Protein AF-A0A9E3M5Z6-F1 (afdb_monomer_lite)

pLDDT: mean 78.82, std 20.44, range [27.2, 98.31]

Sequence (247 aa):
MEKNKGWIKTECSRFSWAVMAVALCAVPSVWADINITEDEPGDLIVESGTTVNLYADVLGPFGITVEPDSYLNIYSGNVTGSLGILVLSPTNENQEKPVVTVYGTGFEDSYGSISATQWTPAGGSDTLTGTYGEEDGGGSINLLFFSDIPINLQPPAPEDPAVLILQLIITVADLNLHHGIDNSLDSKLDAALNALDDLKANNDVAAINTLQAFINSVEAQSGNKIPVEDANNLIAETQYIIDLLNA

Structure (mmCIF, N/CA/C/O backbone):
data_AF-A0A9E3M5Z6-F1
#
_entry.id   AF-A0A9E3M5Z6-F1
#
loop_
_atom_site.group_PDB
_atom_site.id
_atom_site.type_symbol
_atom_site.label_atom_id
_atom_site.label_alt_id
_atom_site.label_comp_id
_atom_site.label_asym_id
_atom_site.label_entity_id
_atom_site.label_seq_id
_atom_site.pdbx_PDB_ins_code
_atom_site.Cartn_x
_atom_site.Cartn_y
_atom_site.Cartn_z
_atom_site.occupancy
_atom_site.B_iso_or_equiv
_atom_site.auth_seq_id
_atom_site.auth_comp_id
_atom_site.auth_asym_id
_atom_site.auth_atom_id
_atom_site.pdbx_PDB_model_num
ATOM 1 N N . MET A 1 1 ? -53.404 42.626 -32.400 1.00 40.12 1 MET A N 1
ATOM 2 C CA . MET A 1 1 ? -53.416 41.173 -32.688 1.00 40.12 1 MET A CA 1
ATOM 3 C C . MET A 1 1 ? -52.008 40.774 -33.105 1.00 40.12 1 MET A C 1
ATOM 5 O O . MET A 1 1 ? -51.702 40.742 -34.289 1.00 40.12 1 MET A O 1
ATOM 9 N N . GLU A 1 2 ? -51.123 40.574 -32.129 1.00 38.53 2 GLU A N 1
ATOM 10 C CA . GLU A 1 2 ? -49.737 40.155 -32.365 1.00 38.53 2 GLU A CA 1
ATOM 11 C C . GLU A 1 2 ? -49.633 38.630 -32.339 1.00 38.53 2 GLU A C 1
ATOM 13 O O . GLU A 1 2 ? -50.220 37.963 -31.488 1.00 38.53 2 GLU A O 1
ATOM 18 N N . LYS A 1 3 ? -48.922 38.085 -33.330 1.00 48.94 3 LYS A N 1
ATOM 19 C CA . LYS A 1 3 ? -48.704 36.652 -33.526 1.00 48.94 3 LYS A CA 1
ATOM 20 C C . LYS A 1 3 ? -47.498 36.195 -32.706 1.00 48.94 3 LYS A C 1
ATOM 22 O O . LYS A 1 3 ? -46.397 36.711 -32.867 1.00 48.94 3 LYS A O 1
ATOM 27 N N . ASN A 1 4 ? -47.740 35.190 -31.874 1.00 42.31 4 ASN A N 1
ATOM 28 C CA . ASN A 1 4 ? -46.781 34.513 -31.013 1.00 42.31 4 ASN A CA 1
ATOM 29 C C . ASN A 1 4 ? -45.801 33.664 -31.858 1.00 42.31 4 ASN A C 1
ATOM 31 O O . ASN A 1 4 ? -46.239 32.807 -32.626 1.00 42.31 4 ASN A O 1
ATOM 35 N N . LYS A 1 5 ? -44.488 33.912 -31.750 1.00 48.50 5 LYS A N 1
ATOM 36 C CA . LYS A 1 5 ? -43.424 33.104 -32.379 1.00 48.50 5 LYS A CA 1
ATOM 37 C C . LYS A 1 5 ? -42.932 32.061 -31.373 1.00 48.50 5 LYS A C 1
ATOM 39 O O . LYS A 1 5 ? -42.181 32.394 -30.465 1.00 48.50 5 LYS A O 1
ATOM 44 N N . GLY A 1 6 ? -43.329 30.804 -31.563 1.00 39.91 6 GLY A N 1
ATOM 45 C CA . GLY A 1 6 ? -42.738 29.663 -30.863 1.00 39.91 6 GLY A CA 1
ATOM 46 C C . GLY A 1 6 ? -41.386 29.291 -31.472 1.00 39.91 6 GLY A C 1
ATOM 47 O O . GLY A 1 6 ? -41.294 29.066 -32.676 1.00 39.91 6 GLY A O 1
ATOM 48 N N . TRP A 1 7 ? -40.345 29.234 -30.643 1.00 33.12 7 TRP A N 1
ATOM 49 C CA . TRP A 1 7 ? -39.065 28.605 -30.970 1.00 33.12 7 TRP A CA 1
ATOM 50 C C . TRP A 1 7 ? -38.999 27.254 -30.260 1.00 33.12 7 TRP A C 1
ATOM 52 O O . TRP A 1 7 ? -39.049 27.194 -29.034 1.00 33.12 7 TRP A O 1
ATOM 62 N N . ILE A 1 8 ? -38.885 26.178 -31.036 1.00 40.97 8 ILE A N 1
ATOM 63 C CA . ILE A 1 8 ? -38.581 24.839 -30.530 1.00 40.97 8 ILE A CA 1
ATOM 64 C C . ILE A 1 8 ? -37.068 24.799 -30.301 1.00 40.97 8 ILE A C 1
ATOM 66 O O . ILE A 1 8 ? -36.292 24.826 -31.256 1.00 40.97 8 ILE A O 1
ATOM 70 N N . LYS A 1 9 ? -36.641 24.779 -29.035 1.00 32.72 9 LYS A N 1
ATOM 71 C CA . LYS A 1 9 ? -35.256 24.457 -28.682 1.00 32.72 9 LYS A CA 1
ATOM 72 C C . LYS A 1 9 ? -35.079 22.950 -28.841 1.00 32.72 9 LYS A C 1
ATOM 74 O O . LYS A 1 9 ? -35.741 22.176 -28.164 1.00 32.72 9 LYS A O 1
ATOM 79 N N . THR A 1 10 ? -34.216 22.560 -29.770 1.00 36.06 10 THR A N 1
ATOM 80 C CA . THR A 1 10 ? -33.714 21.188 -29.864 1.00 36.06 10 THR A CA 1
ATOM 81 C C . THR A 1 10 ? -32.566 21.082 -28.868 1.00 36.06 10 THR A C 1
ATOM 83 O O . THR A 1 10 ? -31.575 21.801 -29.001 1.00 36.06 10 THR A O 1
ATOM 86 N N . GLU A 1 11 ? -32.726 20.262 -27.835 1.00 34.00 11 GLU A N 1
ATOM 87 C CA . GLU A 1 11 ? -31.652 19.956 -26.895 1.00 34.00 11 GLU A CA 1
ATOM 88 C C . GLU A 1 11 ? -30.638 19.048 -27.590 1.00 34.00 11 GLU A C 1
ATOM 90 O O . GLU A 1 11 ? -30.922 17.903 -27.937 1.00 34.00 11 GLU A O 1
ATOM 95 N N . CYS A 1 12 ? -29.452 19.595 -27.840 1.00 30.22 12 CYS A N 1
ATOM 96 C CA . CYS A 1 12 ? -28.285 18.824 -28.230 1.00 30.22 12 CYS A CA 1
ATOM 97 C C . CYS A 1 12 ? -27.644 18.328 -26.931 1.00 30.22 12 CYS A C 1
ATOM 99 O O . CYS A 1 12 ? -26.998 19.106 -26.225 1.00 30.22 12 CYS A O 1
ATOM 101 N N . SER A 1 13 ? -27.879 17.060 -26.594 1.00 32.12 13 SER A N 1
ATOM 102 C CA . SER A 1 13 ? -27.181 16.358 -25.518 1.00 32.12 13 SER A CA 1
ATOM 103 C C . SER A 1 13 ? -25.674 16.407 -25.787 1.00 32.12 13 SER A C 1
ATOM 105 O O . SER A 1 13 ? -25.158 15.749 -26.689 1.00 32.12 13 SER A O 1
ATOM 107 N N . ARG A 1 14 ? -24.972 17.251 -25.030 1.00 34.34 14 ARG A N 1
ATOM 108 C CA . ARG A 1 14 ? -23.522 17.193 -24.880 1.00 34.34 14 ARG A CA 1
ATOM 109 C C . ARG A 1 14 ? -23.249 16.331 -23.657 1.00 34.34 14 ARG A C 1
ATOM 111 O O . ARG A 1 14 ? -23.244 16.839 -22.541 1.00 34.34 14 ARG A O 1
ATOM 118 N N . PHE A 1 15 ? -23.050 15.036 -23.881 1.00 31.34 15 PHE A N 1
ATOM 119 C CA . PHE A 1 15 ? -22.358 14.200 -22.910 1.00 31.34 15 PHE A CA 1
ATOM 120 C C . PHE A 1 15 ? -20.936 14.744 -22.753 1.00 31.34 15 PHE A C 1
ATOM 122 O O . PHE A 1 15 ? -20.191 14.897 -23.724 1.00 31.34 15 PHE A O 1
ATOM 129 N N . SER A 1 16 ? -20.640 15.140 -21.521 1.00 27.20 16 SER A N 1
ATOM 130 C CA . SER A 1 16 ? -19.364 15.662 -21.061 1.00 27.20 16 SER A CA 1
ATOM 131 C C . SER A 1 16 ? -18.332 14.540 -21.113 1.00 27.20 16 SER A C 1
ATOM 133 O O . SER A 1 16 ? -18.462 13.561 -20.389 1.00 27.20 16 SER A O 1
ATOM 135 N N . TRP A 1 17 ? -17.324 14.670 -21.971 1.00 28.27 17 TRP A N 1
ATOM 136 C CA . TRP A 1 17 ? -16.113 13.862 -21.885 1.00 28.27 17 TRP A CA 1
ATOM 137 C C . TRP A 1 17 ? -15.231 14.494 -20.811 1.00 28.27 17 TRP A C 1
ATOM 139 O O . TRP A 1 17 ? -14.620 15.533 -21.052 1.00 28.27 17 TRP A O 1
ATOM 149 N N . ALA A 1 18 ? -15.210 13.903 -19.621 1.00 29.33 18 ALA A N 1
ATOM 150 C CA . ALA A 1 18 ? -14.150 14.129 -18.654 1.00 29.33 18 ALA A CA 1
ATOM 151 C C . ALA A 1 18 ? -13.214 12.924 -18.747 1.00 29.33 18 ALA A C 1
ATOM 153 O O . ALA A 1 18 ? -13.414 11.915 -18.087 1.00 29.33 18 ALA A O 1
ATOM 154 N N . VAL A 1 19 ? -12.207 13.021 -19.615 1.00 32.44 19 VAL A N 1
ATOM 155 C CA . VAL A 1 19 ? -10.980 12.252 -19.408 1.00 32.44 19 VAL A CA 1
ATOM 156 C C . VAL A 1 19 ? -10.407 12.812 -18.114 1.00 32.44 19 VAL A C 1
ATOM 158 O O . VAL A 1 19 ? -9.968 13.963 -18.093 1.00 32.44 19 VAL A O 1
ATOM 161 N N . MET A 1 20 ? -10.478 12.052 -17.024 1.00 32.88 20 MET A N 1
ATOM 162 C CA . MET A 1 20 ? -9.786 12.391 -15.787 1.00 32.88 20 MET A CA 1
ATOM 163 C C . MET A 1 20 ? -8.300 12.070 -15.980 1.00 32.88 20 MET A C 1
ATOM 165 O O . MET A 1 20 ? -7.745 11.167 -15.374 1.00 32.88 20 MET A O 1
ATOM 169 N N . ALA A 1 21 ? -7.660 12.802 -16.895 1.00 33.97 21 ALA A N 1
ATOM 170 C CA . ALA A 1 21 ? -6.218 12.925 -16.909 1.00 33.97 21 ALA A CA 1
ATOM 171 C C . ALA A 1 21 ? -5.876 13.712 -15.648 1.00 33.97 21 ALA A C 1
ATOM 173 O O . ALA A 1 21 ? -6.136 14.918 -15.573 1.00 33.97 21 ALA A O 1
ATOM 174 N N . VAL A 1 22 ? -5.351 13.030 -14.634 1.00 35.88 22 VAL A N 1
ATOM 175 C CA . VAL A 1 22 ? -4.698 13.695 -13.510 1.00 35.88 22 VAL A CA 1
ATOM 176 C C . VAL A 1 22 ? -3.412 14.309 -14.066 1.00 35.88 22 VAL A C 1
ATOM 178 O O . VAL A 1 22 ? -2.330 13.748 -13.978 1.00 35.88 22 VAL A O 1
ATOM 181 N N . ALA A 1 23 ? -3.548 15.464 -14.719 1.00 31.58 23 ALA A N 1
ATOM 182 C CA . ALA A 1 23 ? -2.431 16.279 -15.160 1.00 31.58 23 ALA A CA 1
ATOM 183 C C . ALA 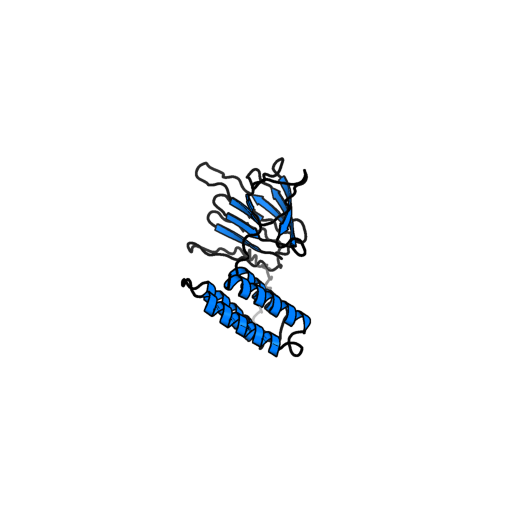A 1 23 ? -1.836 16.975 -13.927 1.00 31.58 23 ALA A C 1
ATOM 185 O O . ALA A 1 23 ? -2.178 18.113 -13.598 1.00 31.58 23 ALA A O 1
ATOM 186 N N . LEU A 1 24 ? -0.959 16.263 -13.220 1.00 34.88 24 LEU A N 1
ATOM 187 C CA . LEU A 1 24 ? -0.108 16.791 -12.156 1.00 34.88 24 LEU A CA 1
ATOM 188 C C . LEU A 1 24 ? 1.024 17.614 -12.790 1.00 34.88 24 LEU A C 1
ATOM 190 O O . LEU A 1 24 ? 2.161 17.175 -12.932 1.00 34.88 24 LEU A O 1
ATOM 194 N N . CYS A 1 25 ? 0.714 18.836 -13.226 1.00 28.81 25 CYS A N 1
ATOM 195 C CA . CYS A 1 25 ? 1.738 19.737 -13.744 1.00 28.81 25 CYS A CA 1
ATOM 196 C C . CYS A 1 25 ? 2.681 20.220 -12.624 1.00 28.81 25 CYS A C 1
ATOM 198 O O . CYS A 1 25 ? 2.304 21.039 -11.791 1.00 28.81 25 CYS A O 1
ATOM 200 N N . ALA A 1 26 ? 3.938 19.779 -12.723 1.00 32.31 26 ALA A N 1
ATOM 201 C CA . ALA A 1 26 ? 5.166 20.447 -12.287 1.00 32.31 26 ALA A CA 1
ATOM 202 C C . ALA A 1 26 ? 5.298 20.816 -10.794 1.00 32.31 26 ALA A C 1
ATOM 204 O O . ALA A 1 26 ? 5.238 21.986 -10.413 1.00 32.31 26 ALA A O 1
ATOM 205 N N . VAL A 1 27 ? 5.667 19.826 -9.980 1.00 29.66 27 VAL A N 1
ATOM 206 C CA . VAL A 1 27 ? 6.466 20.035 -8.759 1.00 29.66 27 VAL A CA 1
ATOM 207 C C . VAL A 1 27 ? 7.598 18.995 -8.777 1.00 29.66 27 VAL A C 1
ATOM 209 O O . VAL A 1 27 ? 7.326 17.843 -9.116 1.00 29.66 27 VAL A O 1
ATOM 212 N N . PRO A 1 28 ? 8.869 19.349 -8.495 1.00 35.66 28 PRO A N 1
ATOM 213 C CA . PRO A 1 28 ? 9.934 18.354 -8.435 1.00 35.66 28 PRO A CA 1
ATOM 214 C C . PRO A 1 28 ? 9.667 17.454 -7.223 1.00 35.66 28 PRO A C 1
ATOM 216 O O . PRO A 1 28 ? 9.503 17.971 -6.120 1.00 35.66 28 PRO A O 1
ATOM 219 N N . SER A 1 29 ? 9.581 16.143 -7.466 1.00 38.25 29 SER A N 1
ATOM 220 C CA . SER A 1 29 ? 9.225 15.075 -6.515 1.00 38.25 29 SER A CA 1
ATOM 221 C C . SER A 1 29 ? 7.858 15.240 -5.837 1.00 38.25 29 SER A C 1
ATOM 223 O O . SER A 1 29 ? 7.776 15.510 -4.642 1.00 38.25 29 SER A O 1
ATOM 225 N N . VAL A 1 30 ? 6.776 15.053 -6.600 1.00 38.62 30 VAL A N 1
ATOM 226 C CA . VAL A 1 30 ? 5.487 14.652 -6.019 1.00 38.62 30 VAL A CA 1
ATOM 227 C C . VAL A 1 30 ? 5.520 13.135 -5.886 1.00 38.62 30 VAL A C 1
ATOM 229 O O . VAL A 1 30 ? 5.571 12.436 -6.896 1.00 38.62 30 VAL A O 1
ATOM 232 N N . TRP A 1 31 ? 5.510 12.633 -4.655 1.00 39.66 31 TRP A N 1
ATOM 233 C CA . TRP A 1 31 ? 5.078 11.268 -4.378 1.00 39.66 31 TRP A CA 1
ATOM 234 C C . TRP A 1 31 ? 3.585 11.232 -4.704 1.00 39.66 31 TRP A C 1
ATOM 236 O O . TRP A 1 31 ? 2.762 11.742 -3.948 1.00 39.66 31 TRP A O 1
ATOM 246 N N . ALA A 1 32 ? 3.239 10.796 -5.911 1.00 45.84 32 ALA A N 1
ATOM 247 C CA . ALA A 1 32 ? 1.851 10.553 -6.255 1.00 45.84 32 ALA A CA 1
ATOM 248 C C . ALA A 1 32 ? 1.550 9.116 -5.835 1.00 45.84 32 ALA A C 1
ATOM 250 O O . ALA A 1 32 ? 1.738 8.186 -6.615 1.00 45.84 32 ALA A O 1
ATOM 251 N N . ASP A 1 33 ? 1.123 8.940 -4.588 1.00 51.78 33 ASP A N 1
ATOM 252 C CA . ASP A 1 33 ? 0.494 7.695 -4.166 1.00 51.78 33 ASP A CA 1
ATOM 253 C C . ASP A 1 33 ? -0.912 7.688 -4.773 1.00 51.78 33 ASP A C 1
ATOM 255 O O . ASP A 1 33 ? -1.827 8.384 -4.324 1.00 51.78 33 ASP A O 1
ATOM 259 N N . ILE A 1 34 ? -1.056 6.995 -5.902 1.00 54.34 34 ILE A N 1
ATOM 260 C CA . ILE A 1 34 ? -2.313 6.962 -6.642 1.00 54.34 34 ILE A CA 1
ATOM 261 C C . ILE A 1 34 ? -3.173 5.831 -6.073 1.00 54.34 34 ILE A C 1
ATOM 263 O O . ILE A 1 34 ? -3.036 4.676 -6.466 1.00 54.34 34 ILE A O 1
ATOM 267 N N . ASN A 1 35 ? -4.102 6.186 -5.185 1.00 45.75 35 ASN A N 1
ATOM 268 C CA . ASN A 1 35 ? -5.252 5.343 -4.859 1.00 45.75 35 ASN A CA 1
ATOM 269 C C . ASN A 1 35 ? -6.297 5.489 -5.972 1.00 45.75 35 ASN A C 1
ATOM 271 O O . ASN A 1 35 ? -7.006 6.496 -6.041 1.00 45.75 35 ASN A O 1
ATOM 275 N N . ILE A 1 36 ? -6.361 4.516 -6.881 1.00 52.09 36 ILE A N 1
ATOM 276 C CA . ILE A 1 36 ? -7.338 4.505 -7.976 1.00 52.09 36 ILE A CA 1
ATOM 277 C C . ILE A 1 36 ? -8.592 3.794 -7.469 1.00 52.09 36 ILE A C 1
ATOM 279 O O . ILE A 1 36 ? -8.592 2.578 -7.315 1.00 52.09 36 ILE A O 1
ATOM 283 N N . THR A 1 37 ? -9.661 4.543 -7.204 1.00 40.81 37 THR A N 1
ATOM 284 C CA . THR A 1 37 ? -10.977 3.961 -6.924 1.00 40.81 37 THR A CA 1
ATOM 285 C C . THR A 1 37 ? -11.715 3.670 -8.234 1.00 40.81 37 THR A C 1
ATOM 287 O O . THR A 1 37 ? -11.727 4.485 -9.159 1.00 40.81 37 THR A O 1
ATOM 290 N N . GLU A 1 38 ? -12.285 2.466 -8.329 1.00 51.12 38 GLU A N 1
ATOM 291 C CA . GLU A 1 38 ? -12.975 1.934 -9.506 1.00 51.12 38 GLU A CA 1
ATOM 292 C C . GLU A 1 38 ? -14.221 2.764 -9.864 1.00 51.12 38 GLU A C 1
ATOM 294 O O . GLU A 1 38 ? -15.193 2.772 -9.113 1.00 51.12 38 GLU A O 1
ATOM 299 N N . ASP A 1 39 ? -14.239 3.408 -11.036 1.00 44.59 39 ASP A N 1
ATOM 300 C CA . ASP A 1 39 ? -15.522 3.739 -11.688 1.00 44.59 39 ASP A CA 1
ATOM 301 C C . ASP A 1 39 ? -15.451 3.825 -13.231 1.00 44.59 39 ASP A C 1
ATOM 303 O O . ASP A 1 39 ? -16.477 3.761 -13.901 1.00 44.59 39 ASP A O 1
ATOM 307 N N . GLU A 1 40 ? -14.260 3.870 -13.848 1.00 55.22 40 GLU A N 1
ATOM 308 C CA . GLU A 1 40 ? -14.103 3.808 -15.314 1.00 55.22 40 GLU A CA 1
ATOM 309 C C . GLU A 1 40 ? -12.844 2.992 -15.694 1.00 55.22 40 GLU A C 1
ATOM 311 O O . GLU A 1 40 ? -11.800 3.165 -15.062 1.00 55.22 40 GLU A O 1
ATOM 316 N N . PRO A 1 41 ? -12.887 2.121 -16.725 1.00 60.47 41 PRO A N 1
ATOM 317 C CA . PRO A 1 41 ? -11.724 1.369 -17.199 1.00 60.47 41 PRO A CA 1
ATOM 318 C C . PRO A 1 41 ? -10.744 2.305 -17.923 1.00 60.47 41 PRO A C 1
ATOM 320 O O . PRO A 1 41 ? -10.787 2.458 -19.145 1.00 60.47 41 PRO A O 1
ATOM 323 N N . GLY A 1 42 ? -9.890 2.976 -17.156 1.00 69.06 42 GLY A N 1
ATOM 324 C CA . GLY A 1 42 ? -8.767 3.759 -17.659 1.00 69.06 42 GLY A CA 1
ATOM 325 C C . GLY A 1 42 ? -7.458 2.987 -17.528 1.00 69.06 42 GLY A C 1
ATOM 326 O O . GLY A 1 42 ? -7.220 2.354 -16.504 1.00 69.06 42 GLY A O 1
ATOM 327 N N . ASP A 1 43 ? -6.604 3.063 -18.548 1.00 81.38 43 ASP A N 1
ATOM 328 C CA . ASP A 1 43 ? -5.209 2.641 -18.421 1.00 81.38 43 ASP A CA 1
ATOM 329 C C . ASP A 1 43 ? -4.436 3.671 -17.583 1.00 81.38 43 ASP A C 1
ATOM 331 O O . ASP A 1 43 ? -4.587 4.883 -17.776 1.00 81.38 43 ASP A O 1
ATOM 335 N N . LEU A 1 44 ? -3.577 3.196 -16.680 1.00 85.06 44 LEU A N 1
ATOM 336 C CA . LEU A 1 44 ? -2.632 4.040 -15.953 1.00 85.06 44 LEU A CA 1
ATOM 337 C C . LEU A 1 44 ? -1.390 4.266 -16.821 1.00 85.06 44 LEU A C 1
ATOM 339 O O . LEU A 1 44 ? -0.760 3.309 -17.268 1.00 85.06 44 LEU A O 1
ATOM 343 N N . ILE A 1 45 ? -1.003 5.524 -17.029 1.00 87.25 45 ILE A N 1
ATOM 344 C CA . ILE A 1 45 ? 0.227 5.881 -17.745 1.00 87.25 45 ILE A CA 1
ATOM 345 C C . ILE A 1 45 ? 1.215 6.480 -16.745 1.00 87.25 45 ILE A C 1
ATOM 347 O O . ILE A 1 45 ? 0.933 7.504 -16.126 1.00 87.25 45 ILE A O 1
ATOM 351 N N . VAL A 1 46 ? 2.371 5.837 -16.597 1.00 87.62 46 VAL A N 1
ATOM 352 C CA . VAL A 1 46 ? 3.500 6.330 -15.805 1.00 87.62 46 VAL A CA 1
ATOM 353 C C . VAL A 1 46 ? 4.371 7.180 -16.724 1.00 87.62 46 VAL A C 1
ATOM 355 O O . VAL A 1 46 ? 5.146 6.650 -17.523 1.00 87.62 46 VAL A O 1
ATOM 358 N N . GLU A 1 47 ? 4.183 8.498 -16.655 1.00 87.75 47 GLU A N 1
ATOM 359 C CA . GLU A 1 47 ? 4.854 9.459 -17.534 1.00 87.75 47 GLU A CA 1
ATOM 360 C C . GLU A 1 47 ? 6.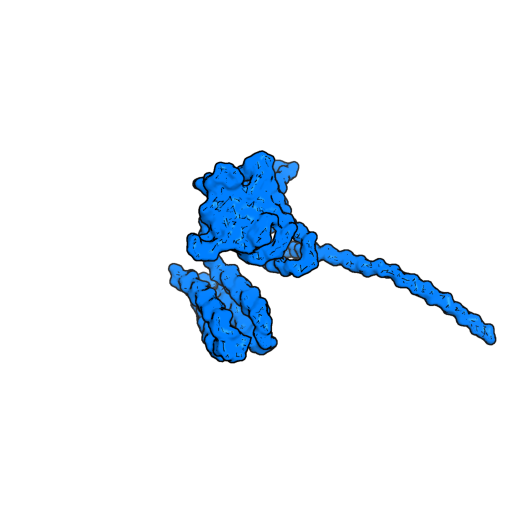366 9.533 -17.270 1.00 87.75 47 GLU A C 1
ATOM 362 O O . GLU A 1 47 ? 6.859 9.299 -16.162 1.00 87.75 47 GLU A O 1
ATOM 367 N N . SER A 1 48 ? 7.116 9.908 -18.301 1.00 87.62 48 SER A N 1
ATOM 368 C CA . SER A 1 48 ? 8.558 10.147 -18.215 1.00 87.62 48 SER A CA 1
ATOM 369 C C . SER A 1 48 ? 8.948 11.081 -17.053 1.00 87.62 48 SER A C 1
ATOM 371 O O . SER A 1 48 ? 8.372 12.155 -16.868 1.00 87.62 48 SER A O 1
ATOM 373 N N . GLY A 1 49 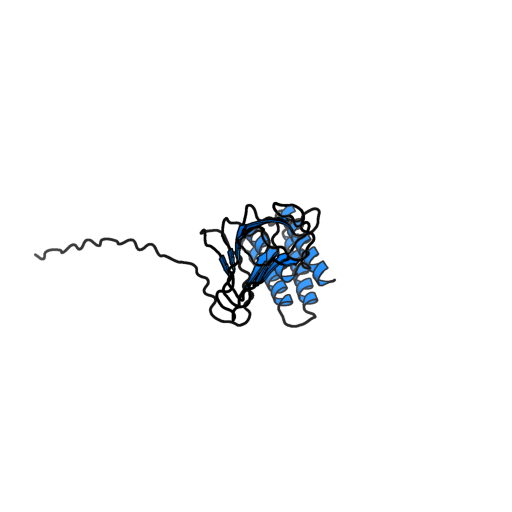? 9.944 10.677 -16.258 1.00 86.69 49 GLY A N 1
ATOM 374 C CA . GLY A 1 49 ? 10.418 11.415 -15.084 1.00 86.69 49 GLY A CA 1
ATOM 375 C C . GLY A 1 49 ? 9.580 11.226 -13.816 1.00 86.69 49 GLY A C 1
ATOM 376 O O . GLY A 1 49 ? 9.854 11.899 -12.819 1.00 86.69 49 GLY A O 1
ATOM 377 N N . THR A 1 50 ? 8.571 10.349 -13.830 1.00 85.62 50 THR A N 1
ATOM 378 C CA . THR A 1 50 ? 7.729 10.063 -12.658 1.00 85.62 50 THR A CA 1
ATOM 379 C C . THR A 1 50 ? 8.141 8.779 -11.941 1.00 85.62 50 THR A C 1
ATOM 381 O O . THR A 1 50 ? 8.693 7.854 -12.541 1.00 85.62 50 THR A O 1
ATOM 384 N N . THR A 1 51 ? 7.854 8.741 -10.639 1.00 85.75 51 THR A N 1
ATOM 385 C CA . THR A 1 51 ? 7.923 7.534 -9.814 1.00 85.75 51 THR A CA 1
ATOM 386 C C . THR A 1 51 ? 6.518 7.208 -9.339 1.00 85.75 51 THR A C 1
ATOM 388 O O . THR A 1 51 ? 5.871 8.058 -8.728 1.00 85.75 51 THR A O 1
ATOM 391 N N . VAL A 1 52 ? 6.064 5.986 -9.601 1.00 86.12 52 VAL A N 1
ATOM 392 C CA . VAL A 1 52 ? 4.777 5.468 -9.133 1.00 86.12 52 VAL A CA 1
ATOM 393 C C . VAL A 1 52 ? 5.026 4.257 -8.247 1.00 86.12 52 VAL A C 1
ATOM 395 O O . VAL A 1 52 ? 5.741 3.331 -8.631 1.00 86.12 52 VAL A O 1
ATOM 398 N N . ASN A 1 53 ? 4.414 4.270 -7.067 1.00 83.81 53 ASN A N 1
ATOM 399 C CA . ASN A 1 53 ? 4.376 3.136 -6.156 1.00 83.81 53 ASN A CA 1
ATOM 400 C C . ASN A 1 53 ? 2.964 2.546 -6.188 1.00 83.81 53 ASN A C 1
ATOM 402 O O . ASN A 1 53 ? 1.986 3.267 -6.004 1.00 83.81 53 ASN A O 1
ATOM 406 N N . LEU A 1 54 ? 2.860 1.246 -6.442 1.00 83.44 54 LEU A N 1
ATOM 407 C CA . LEU A 1 54 ? 1.603 0.507 -6.395 1.00 83.44 54 LEU A CA 1
ATOM 408 C C . LEU A 1 54 ? 1.600 -0.378 -5.163 1.00 83.44 54 LEU A C 1
ATOM 410 O O . LEU A 1 54 ? 2.502 -1.196 -5.006 1.00 83.44 54 LEU A O 1
ATOM 414 N N . TYR A 1 55 ? 0.581 -0.243 -4.328 1.00 77.94 55 TYR A N 1
ATOM 415 C CA . TYR A 1 55 ? 0.408 -1.062 -3.132 1.00 77.94 55 TYR A CA 1
ATOM 416 C C . TYR A 1 55 ? -0.634 -2.163 -3.368 1.00 77.94 55 TYR A C 1
ATOM 418 O O .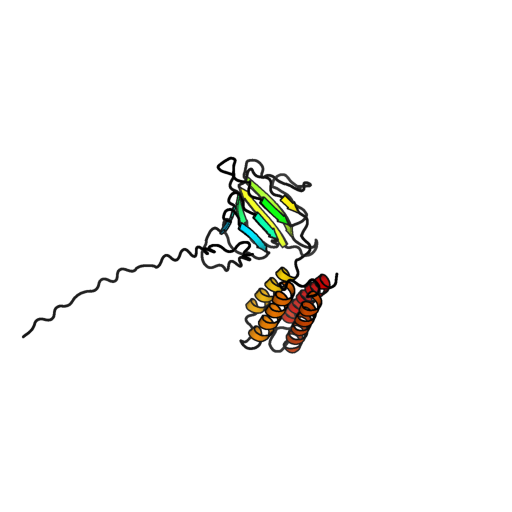 TYR A 1 55 ? -1.175 -2.290 -4.465 1.00 77.94 55 TYR A O 1
ATOM 426 N N . ALA A 1 56 ? -0.839 -3.030 -2.376 1.00 68.12 56 ALA A N 1
ATOM 427 C CA . ALA A 1 56 ? -1.844 -4.092 -2.415 1.00 68.12 56 ALA A CA 1
ATOM 428 C C . ALA A 1 56 ? -3.264 -3.556 -2.695 1.00 68.12 56 ALA A C 1
ATOM 430 O O . ALA A 1 56 ? -3.532 -2.370 -2.526 1.00 68.12 56 ALA A O 1
ATOM 431 N N . ASP A 1 57 ? -4.154 -4.451 -3.129 1.00 64.25 57 ASP A N 1
ATOM 432 C CA . ASP A 1 57 ? -5.594 -4.196 -3.300 1.00 64.25 57 ASP A CA 1
ATOM 433 C C . ASP A 1 57 ? -5.994 -3.171 -4.374 1.00 64.25 57 ASP A C 1
ATOM 435 O O . ASP A 1 57 ? -7.123 -2.678 -4.387 1.00 64.25 57 ASP A O 1
ATOM 439 N N . VAL A 1 58 ? -5.123 -2.895 -5.350 1.00 60.06 58 VAL A N 1
ATOM 440 C CA . VAL A 1 58 ? -5.545 -2.159 -6.551 1.00 60.06 58 VAL A CA 1
ATOM 441 C C . VAL A 1 58 ? -6.427 -3.078 -7.407 1.00 60.06 58 VAL A C 1
ATOM 443 O O . VAL A 1 58 ? -5.942 -3.903 -8.186 1.00 60.06 58 VAL A O 1
ATOM 446 N N . LEU A 1 59 ? -7.741 -2.963 -7.211 1.00 54.25 59 LEU A N 1
ATOM 447 C CA . LEU A 1 59 ? -8.771 -3.707 -7.930 1.00 54.25 59 LEU A CA 1
ATOM 448 C C . LEU A 1 59 ? -9.038 -3.055 -9.298 1.00 54.25 59 LEU A C 1
ATOM 450 O O . LEU A 1 59 ? -9.215 -1.843 -9.407 1.00 54.25 59 LEU A O 1
ATOM 454 N N . GLY A 1 60 ? -9.017 -3.865 -10.360 1.00 59.44 60 GLY A N 1
ATOM 455 C CA . GLY A 1 60 ? -9.523 -3.477 -11.678 1.00 59.44 60 GLY A CA 1
ATOM 456 C C . GLY A 1 60 ? -8.778 -4.117 -12.865 1.00 59.44 60 GLY A C 1
ATOM 457 O O . GLY A 1 60 ? -7.593 -4.426 -12.770 1.00 59.44 60 GLY A O 1
ATOM 458 N N . PRO A 1 61 ? -9.436 -4.314 -14.025 1.00 55.34 61 PRO A N 1
ATOM 459 C CA . PRO A 1 61 ? -8.838 -4.885 -15.240 1.00 55.34 61 PRO A CA 1
ATOM 460 C C . PRO A 1 61 ? -8.021 -3.864 -16.060 1.00 55.34 61 PRO A C 1
ATOM 462 O O . PRO A 1 61 ? -8.069 -3.883 -17.291 1.00 55.34 61 PRO A O 1
ATOM 465 N N . PHE A 1 62 ? -7.330 -2.931 -15.408 1.00 72.12 62 PHE A N 1
ATOM 466 C CA . PHE A 1 62 ? -6.616 -1.855 -16.099 1.00 72.12 62 PHE A CA 1
ATOM 467 C C . PHE A 1 62 ? -5.264 -2.330 -16.647 1.00 72.12 62 PHE A C 1
ATOM 469 O O . PHE A 1 62 ? -4.642 -3.249 -16.115 1.00 72.12 62 PHE A O 1
ATOM 476 N N . GLY A 1 63 ? -4.812 -1.721 -17.743 1.00 85.12 63 GLY A N 1
ATOM 477 C CA . GLY A 1 63 ? -3.426 -1.809 -18.175 1.00 85.12 63 GLY A CA 1
ATOM 478 C C . GLY A 1 63 ? -2.585 -0.728 -17.501 1.00 85.12 63 GLY A C 1
ATOM 479 O O . GLY A 1 63 ? -3.069 0.368 -17.218 1.00 85.12 63 GLY A O 1
ATOM 480 N N . ILE A 1 64 ? -1.305 -1.010 -17.276 1.00 89.75 64 ILE A N 1
ATOM 481 C CA . ILE A 1 64 ? -0.308 -0.005 -16.900 1.00 89.75 64 ILE A CA 1
ATOM 482 C C . ILE A 1 64 ? 0.662 0.159 -18.056 1.00 89.75 64 ILE A C 1
ATOM 484 O O . ILE A 1 64 ? 1.248 -0.820 -18.508 1.00 89.75 64 ILE A O 1
ATOM 488 N N . THR A 1 65 ? 0.859 1.387 -18.520 1.00 92.38 65 THR A N 1
ATOM 489 C CA . THR A 1 65 ? 1.896 1.728 -19.495 1.00 92.38 65 THR A CA 1
ATOM 490 C C . THR A 1 65 ? 3.006 2.504 -18.805 1.00 92.38 65 THR A C 1
ATOM 492 O O . THR A 1 65 ? 2.752 3.549 -18.214 1.00 92.38 65 THR A O 1
ATOM 495 N N . VAL A 1 66 ? 4.237 2.005 -18.893 1.00 92.25 66 VAL A N 1
ATOM 496 C CA . VAL A 1 66 ? 5.418 2.607 -18.262 1.00 92.25 66 VAL A CA 1
ATOM 497 C C . VAL A 1 66 ? 6.306 3.230 -19.334 1.00 92.25 66 VAL A C 1
ATOM 499 O O . VAL A 1 66 ? 6.847 2.512 -20.180 1.00 92.25 66 VAL A O 1
ATOM 502 N N . GLU A 1 67 ? 6.436 4.558 -19.331 1.00 92.69 67 GLU A N 1
ATOM 503 C CA . GLU A 1 67 ? 7.231 5.295 -20.319 1.00 92.69 67 GLU A CA 1
ATOM 504 C C . GLU A 1 67 ? 8.732 5.322 -19.975 1.00 92.69 67 GLU A C 1
ATOM 506 O O . GLU A 1 67 ? 9.105 5.148 -18.817 1.00 92.69 67 GLU A O 1
ATOM 511 N N . PRO A 1 68 ? 9.629 5.563 -20.948 1.00 94.06 68 PRO A N 1
ATOM 512 C CA . PRO A 1 68 ? 11.049 5.785 -20.673 1.00 94.06 68 PRO A CA 1
ATOM 513 C C . PRO A 1 68 ? 11.312 6.889 -19.639 1.00 94.06 68 PRO A C 1
ATOM 515 O O . PRO A 1 68 ? 10.519 7.817 -19.482 1.00 94.06 68 PRO A O 1
ATOM 518 N N . ASP A 1 69 ? 12.454 6.797 -18.956 1.00 91.56 69 ASP A N 1
ATOM 519 C CA . ASP A 1 69 ? 12.853 7.686 -17.853 1.00 91.56 69 ASP A CA 1
ATOM 520 C C . ASP A 1 69 ? 11.903 7.672 -16.633 1.00 91.56 69 ASP A C 1
ATOM 522 O O . ASP A 1 69 ? 11.897 8.622 -15.849 1.00 91.56 69 ASP A O 1
ATOM 526 N N . SER A 1 70 ? 11.079 6.633 -16.464 1.00 91.31 70 SER A N 1
ATOM 527 C CA . SER A 1 70 ? 10.161 6.494 -15.324 1.00 91.31 70 SER A CA 1
ATOM 528 C C . SER A 1 70 ? 10.502 5.314 -14.409 1.00 91.31 70 SER A C 1
ATOM 530 O O . SER A 1 70 ? 11.272 4.413 -14.766 1.00 91.31 70 SER A O 1
ATOM 532 N N . TYR A 1 71 ? 9.916 5.335 -13.212 1.00 92.00 71 TYR A N 1
ATOM 533 C CA . TYR A 1 71 ? 10.102 4.333 -12.171 1.00 92.00 71 TYR A CA 1
ATOM 534 C C . TYR A 1 71 ? 8.744 3.789 -11.727 1.00 92.00 71 TYR A C 1
ATOM 536 O O . TYR A 1 71 ? 7.870 4.549 -11.313 1.00 92.00 71 TYR A O 1
ATOM 544 N N . LEU A 1 72 ? 8.579 2.470 -11.781 1.00 91.88 72 LEU A N 1
ATOM 545 C CA . LEU A 1 72 ? 7.404 1.775 -11.267 1.00 91.88 72 LEU A CA 1
ATOM 546 C C . LEU A 1 72 ? 7.824 0.774 -10.191 1.00 91.88 72 LEU A C 1
ATOM 548 O O . LEU A 1 72 ? 8.533 -0.190 -10.479 1.00 91.88 72 LEU A O 1
ATOM 552 N N . ASN A 1 73 ? 7.346 0.976 -8.969 1.00 90.00 73 ASN A N 1
ATOM 553 C CA . ASN A 1 73 ? 7.549 0.064 -7.850 1.00 90.00 73 ASN A CA 1
ATOM 554 C C . ASN A 1 73 ? 6.234 -0.642 -7.521 1.00 90.00 73 ASN A C 1
ATOM 556 O O . ASN A 1 73 ? 5.202 0.010 -7.382 1.00 90.00 73 ASN A O 1
ATOM 560 N N . ILE A 1 74 ? 6.265 -1.967 -7.400 1.00 88.56 74 ILE A N 1
ATOM 561 C CA . ILE A 1 74 ? 5.075 -2.788 -7.172 1.00 88.56 74 ILE A CA 1
ATOM 562 C C . ILE A 1 74 ? 5.229 -3.550 -5.856 1.00 88.56 74 ILE A C 1
ATOM 564 O O . ILE A 1 74 ? 6.035 -4.474 -5.753 1.00 88.56 74 ILE A O 1
ATOM 568 N N . TYR A 1 75 ? 4.419 -3.152 -4.882 1.00 83.25 75 TYR A N 1
ATOM 569 C CA . TYR A 1 75 ? 4.293 -3.672 -3.520 1.00 83.25 75 TYR A CA 1
ATOM 570 C C . TYR A 1 75 ? 2.943 -4.384 -3.332 1.00 83.25 75 TYR A C 1
ATOM 572 O O . TYR A 1 75 ? 2.272 -4.214 -2.315 1.00 83.25 75 TYR A O 1
ATOM 580 N N . SER A 1 76 ? 2.460 -5.101 -4.351 1.00 68.50 76 SER A N 1
ATOM 581 C CA . SER A 1 76 ? 1.099 -5.639 -4.320 1.00 68.50 76 SER A CA 1
ATOM 582 C C . SER A 1 76 ? 1.051 -7.071 -3.794 1.00 68.50 76 SER A C 1
ATOM 584 O O . SER A 1 76 ? 1.594 -7.983 -4.420 1.00 68.50 76 SER A O 1
ATOM 586 N N . GLY A 1 77 ? 0.295 -7.278 -2.720 1.00 64.12 77 GLY A N 1
ATOM 587 C CA . GLY A 1 77 ? -0.372 -8.544 -2.442 1.00 64.12 77 GLY A CA 1
ATOM 588 C C . GLY A 1 77 ? -1.805 -8.525 -2.988 1.00 64.12 77 GLY A C 1
ATOM 589 O O . GLY A 1 77 ? -2.423 -7.468 -3.044 1.00 64.12 77 GLY A O 1
ATOM 590 N N . ASN A 1 78 ? -2.333 -9.682 -3.396 1.00 64.62 78 ASN A N 1
ATOM 591 C CA . ASN A 1 78 ? -3.745 -9.885 -3.760 1.00 64.62 78 ASN A CA 1
ATOM 592 C C . ASN A 1 78 ? -4.259 -9.050 -4.942 1.00 64.62 78 ASN A C 1
ATOM 594 O O . ASN A 1 78 ? -5.371 -8.530 -4.923 1.00 64.62 78 ASN A O 1
ATOM 598 N N . VAL A 1 79 ? -3.506 -9.009 -6.040 1.00 64.56 79 VAL A N 1
ATOM 599 C CA . VAL A 1 79 ? -4.077 -8.546 -7.311 1.00 64.56 79 VAL A CA 1
ATOM 600 C C . VAL A 1 79 ? -5.062 -9.612 -7.799 1.00 64.56 79 VAL A C 1
ATOM 602 O O . VAL A 1 79 ? -4.664 -10.673 -8.287 1.00 64.56 79 VAL A O 1
ATOM 605 N N . THR A 1 80 ? -6.366 -9.387 -7.622 1.00 61.75 80 THR A N 1
ATOM 606 C CA . THR A 1 80 ? -7.380 -10.317 -8.129 1.00 61.75 80 THR A CA 1
ATOM 607 C C . THR A 1 80 ? -7.503 -10.168 -9.642 1.00 61.75 80 THR A C 1
ATOM 609 O O . THR A 1 80 ? -8.065 -9.195 -10.139 1.00 61.75 80 THR A O 1
ATOM 612 N N . GLY A 1 81 ? -6.994 -11.154 -10.378 1.00 70.50 81 GLY A N 1
ATOM 613 C CA . GLY A 1 81 ? -6.948 -11.141 -11.840 1.00 70.50 81 GLY A CA 1
ATOM 614 C C . GLY A 1 81 ? -5.518 -11.017 -12.358 1.00 70.50 81 GLY A C 1
ATOM 615 O O . GLY A 1 81 ? -4.561 -11.162 -11.606 1.00 70.50 81 GLY A O 1
ATOM 616 N N . SER A 1 82 ? -5.375 -10.803 -13.663 1.00 75.31 82 SER A N 1
ATOM 617 C CA . SER A 1 82 ? -4.075 -10.530 -14.276 1.00 75.31 82 SER A CA 1
ATOM 618 C C . SER A 1 82 ? -3.989 -9.043 -14.585 1.00 75.31 82 SER A C 1
ATOM 620 O O . SER A 1 82 ? -4.704 -8.562 -15.464 1.00 75.31 82 SER A O 1
ATOM 622 N N . LEU A 1 83 ? -3.116 -8.332 -13.874 1.00 86.25 83 LEU A N 1
ATOM 623 C CA . LEU A 1 83 ? -2.778 -6.943 -14.178 1.00 86.25 83 LEU A CA 1
ATOM 624 C C . LEU A 1 83 ? -1.791 -6.916 -15.348 1.00 86.25 83 LEU A C 1
ATOM 626 O O . LEU A 1 83 ? -0.721 -7.522 -15.277 1.00 86.25 83 LEU A O 1
ATOM 630 N N . GLY A 1 84 ? -2.170 -6.252 -16.441 1.00 89.75 84 GLY A N 1
ATOM 631 C CA . GLY A 1 84 ? -1.331 -6.119 -17.630 1.00 89.75 84 GLY A CA 1
ATOM 632 C C . GLY A 1 84 ? -0.390 -4.925 -17.513 1.00 89.75 84 GLY A C 1
ATOM 633 O O . GLY A 1 84 ? -0.846 -3.804 -17.321 1.00 89.75 84 GLY A O 1
ATOM 634 N N . ILE A 1 85 ? 0.914 -5.141 -17.675 1.00 92.38 85 ILE A N 1
ATOM 635 C CA . ILE A 1 85 ? 1.935 -4.093 -17.594 1.00 92.38 85 ILE A CA 1
ATOM 636 C C . ILE A 1 85 ? 2.709 -4.045 -18.912 1.00 92.38 85 ILE A C 1
ATOM 638 O O . ILE A 1 85 ? 3.463 -4.957 -19.250 1.00 92.38 85 ILE A O 1
ATOM 642 N N . LEU A 1 86 ? 2.532 -2.960 -19.659 1.00 92.94 86 LEU A N 1
ATOM 643 C CA . LEU A 1 86 ? 3.268 -2.628 -20.871 1.00 92.94 86 LEU A CA 1
ATOM 644 C C . LEU A 1 86 ? 4.445 -1.714 -20.525 1.00 92.94 86 LEU A C 1
ATOM 646 O O . LEU A 1 86 ? 4.259 -0.577 -20.099 1.00 92.94 86 LEU A O 1
ATOM 650 N N . VAL A 1 87 ? 5.667 -2.188 -20.754 1.00 93.50 87 VAL A N 1
ATOM 651 C CA . VAL A 1 87 ? 6.885 -1.416 -20.477 1.00 93.50 87 VAL A CA 1
ATOM 652 C C . VAL A 1 87 ? 7.491 -0.960 -21.798 1.00 93.50 87 VAL A C 1
ATOM 654 O O . VAL A 1 87 ? 7.943 -1.771 -22.610 1.00 93.50 87 VAL A O 1
ATOM 657 N N . LEU A 1 88 ? 7.485 0.349 -22.041 1.00 92.12 88 LEU A N 1
ATOM 658 C CA . LEU A 1 88 ? 7.909 0.906 -23.318 1.00 92.12 88 LEU A CA 1
ATOM 659 C C . LEU A 1 88 ? 9.430 1.054 -23.382 1.00 92.12 88 LEU A C 1
ATOM 661 O O . LEU A 1 88 ? 10.077 1.604 -22.493 1.00 92.12 88 LEU A O 1
ATOM 665 N N . SER A 1 89 ? 10.013 0.588 -24.485 1.00 91.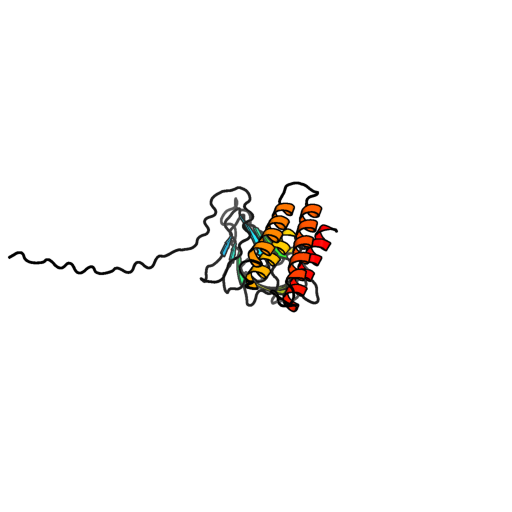62 89 SER A N 1
ATOM 666 C CA . SER A 1 89 ? 11.433 0.806 -24.755 1.00 91.62 89 SER A CA 1
ATOM 667 C C . SER A 1 89 ? 11.723 2.269 -25.117 1.00 91.62 89 SER A C 1
ATOM 669 O O . SER A 1 89 ? 10.903 2.900 -25.790 1.00 91.62 89 SER A O 1
ATOM 671 N N . PRO A 1 90 ? 12.905 2.800 -24.746 1.00 90.44 90 PRO A N 1
ATOM 672 C CA . PRO A 1 90 ? 13.383 4.098 -25.213 1.00 90.44 90 PRO A CA 1
ATOM 673 C C . PRO A 1 90 ? 13.274 4.248 -26.730 1.00 90.44 90 PRO A C 1
ATOM 675 O O . PRO A 1 90 ? 13.650 3.349 -27.486 1.00 90.44 90 PRO A O 1
ATOM 678 N N . THR A 1 91 ? 12.796 5.405 -27.187 1.00 92.75 91 THR A N 1
ATOM 679 C CA . THR A 1 91 ? 12.662 5.696 -28.627 1.00 92.75 91 THR A CA 1
ATOM 680 C C . THR A 1 91 ? 13.924 6.315 -29.226 1.00 92.75 91 THR A C 1
ATOM 682 O O . THR A 1 91 ? 14.072 6.377 -30.447 1.00 92.75 91 THR A O 1
ATOM 685 N N . ASN A 1 92 ? 14.840 6.785 -28.376 1.00 93.06 92 ASN A N 1
ATOM 686 C CA . ASN A 1 92 ? 16.115 7.373 -28.762 1.00 93.06 92 ASN A CA 1
ATOM 687 C C . ASN A 1 92 ? 17.191 7.124 -27.691 1.00 93.06 92 ASN A C 1
ATOM 689 O O . ASN A 1 92 ? 16.892 6.716 -26.574 1.00 93.06 92 ASN A O 1
ATOM 693 N N . GLU A 1 93 ? 18.450 7.374 -28.048 1.00 91.25 93 GLU A N 1
ATOM 694 C CA . GLU A 1 93 ? 19.626 7.096 -27.209 1.00 91.25 93 GLU A CA 1
ATOM 695 C C . GLU A 1 93 ? 19.779 8.006 -25.981 1.00 91.25 93 GLU A C 1
ATOM 697 O O . GLU A 1 93 ? 20.581 7.694 -25.106 1.00 91.25 93 GLU A O 1
ATOM 702 N N . ASN A 1 94 ? 19.038 9.117 -25.911 1.00 91.81 94 ASN A N 1
ATOM 703 C CA . ASN A 1 94 ? 19.107 10.052 -24.785 1.00 91.81 94 ASN A CA 1
ATOM 704 C C . ASN A 1 94 ? 18.088 9.735 -23.682 1.00 91.81 94 ASN A C 1
ATOM 706 O O . ASN A 1 94 ? 18.091 10.425 -22.669 1.00 91.81 94 ASN A O 1
ATOM 710 N N . GLN A 1 95 ? 17.215 8.748 -23.896 1.00 90.88 95 GLN A N 1
ATOM 711 C CA . GLN A 1 95 ? 16.243 8.292 -22.907 1.00 90.88 95 GLN A CA 1
ATOM 712 C C . GLN A 1 95 ? 16.792 7.083 -22.151 1.00 90.88 95 GLN A C 1
ATOM 714 O O . GLN A 1 95 ? 17.278 6.116 -22.750 1.00 90.88 95 GLN A O 1
ATOM 719 N N . GLU A 1 96 ? 16.673 7.116 -20.833 1.00 93.50 96 GLU A N 1
ATOM 720 C CA . GLU A 1 96 ? 16.916 5.980 -19.967 1.00 93.50 96 GLU A CA 1
ATOM 721 C C . GLU A 1 96 ? 15.767 4.974 -20.077 1.00 93.50 96 GLU A C 1
ATOM 723 O O . GLU A 1 96 ? 14.605 5.299 -20.343 1.00 93.50 96 GLU A O 1
ATOM 728 N N . LYS A 1 97 ? 16.104 3.696 -19.900 1.00 93.25 97 LYS A N 1
ATOM 729 C CA . LYS A 1 97 ? 15.090 2.643 -19.843 1.00 93.25 97 LYS A CA 1
ATOM 730 C C . LYS A 1 97 ? 14.214 2.867 -18.609 1.00 93.25 97 LYS A C 1
ATOM 732 O O . LYS A 1 97 ? 14.764 3.231 -17.570 1.00 93.25 97 LYS A O 1
ATOM 737 N N . PRO A 1 98 ? 12.904 2.593 -18.691 1.00 94.06 98 PRO A N 1
ATOM 738 C CA . PRO A 1 98 ? 12.089 2.547 -17.489 1.00 94.06 98 PRO A CA 1
ATOM 739 C C . PRO A 1 98 ? 12.646 1.511 -16.513 1.00 94.06 98 PRO A C 1
ATOM 741 O O . PRO A 1 98 ? 13.179 0.470 -16.919 1.00 94.06 98 PRO A O 1
ATOM 744 N N . VAL A 1 99 ? 12.494 1.796 -15.227 1.00 94.94 99 VAL A N 1
ATOM 745 C CA . VAL A 1 99 ? 12.879 0.892 -14.149 1.00 94.94 99 VAL A CA 1
ATOM 746 C C . VAL A 1 99 ? 11.613 0.366 -13.498 1.00 94.94 99 VAL A C 1
ATOM 748 O O . VAL A 1 99 ? 10.870 1.120 -12.879 1.00 94.94 99 VAL A O 1
ATOM 751 N N . VAL A 1 100 ? 11.381 -0.939 -13.623 1.00 94.75 100 VAL A N 1
ATOM 752 C CA . VAL A 1 100 ? 10.283 -1.616 -12.930 1.00 94.75 100 VAL A CA 1
ATOM 753 C C . VAL A 1 100 ? 10.858 -2.521 -11.853 1.00 94.75 100 VAL A C 1
ATOM 755 O O . VAL A 1 100 ? 11.729 -3.343 -12.146 1.00 94.75 100 VAL A O 1
ATOM 758 N N . THR A 1 101 ? 10.364 -2.379 -10.627 1.00 94.06 101 THR A N 1
ATOM 759 C CA . THR A 1 101 ? 10.751 -3.208 -9.485 1.00 94.06 101 THR A CA 1
ATOM 760 C C . THR A 1 101 ? 9.522 -3.875 -8.891 1.00 94.06 101 THR A C 1
ATOM 762 O O . THR A 1 101 ? 8.572 -3.200 -8.503 1.00 94.06 101 THR A O 1
ATOM 765 N N . VAL A 1 102 ? 9.552 -5.202 -8.805 1.00 92.69 102 VAL A N 1
ATOM 766 C CA . VAL A 1 102 ? 8.537 -6.003 -8.122 1.00 92.69 102 VAL A CA 1
ATOM 767 C C . VAL A 1 102 ? 9.125 -6.497 -6.811 1.00 92.69 102 VAL A C 1
ATOM 769 O O . VAL A 1 102 ? 10.168 -7.158 -6.792 1.00 92.69 102 VAL A O 1
ATOM 772 N N . TYR A 1 103 ? 8.450 -6.160 -5.722 1.00 90.44 103 TYR A N 1
ATOM 773 C CA . TYR A 1 103 ? 8.794 -6.607 -4.383 1.00 90.44 103 TYR A CA 1
ATOM 774 C C . TYR A 1 103 ? 8.033 -7.898 -4.083 1.00 90.44 103 TYR A C 1
ATOM 776 O O . TYR A 1 103 ? 6.859 -8.015 -4.417 1.00 90.44 103 TYR A O 1
ATOM 784 N N . GLY A 1 104 ? 8.702 -8.894 -3.504 1.00 90.38 104 GLY A N 1
ATOM 785 C CA . GLY A 1 104 ? 8.100 -10.197 -3.236 1.00 90.38 104 GLY A CA 1
ATOM 786 C C . GLY A 1 104 ? 9.116 -11.320 -3.051 1.00 90.38 104 GLY A C 1
ATOM 787 O O . GLY A 1 104 ? 10.331 -11.133 -3.091 1.00 90.38 104 GLY A O 1
ATOM 788 N N . THR A 1 105 ? 8.604 -12.517 -2.828 1.00 90.50 105 THR A N 1
ATOM 789 C CA . THR A 1 105 ? 9.358 -13.762 -2.694 1.00 90.50 105 THR A CA 1
ATOM 790 C C . THR A 1 105 ? 8.742 -14.845 -3.573 1.00 90.50 105 THR A C 1
ATOM 792 O O . THR A 1 105 ? 7.667 -14.670 -4.149 1.00 90.50 105 THR A O 1
ATOM 795 N N . GLY A 1 106 ? 9.456 -15.967 -3.715 1.00 91.00 106 GLY A N 1
ATOM 796 C CA . GLY A 1 106 ? 8.930 -17.143 -4.410 1.00 91.00 106 GLY A CA 1
ATOM 797 C C . GLY A 1 106 ? 8.572 -16.885 -5.874 1.00 91.00 106 GLY A C 1
ATOM 798 O O . GLY A 1 106 ? 7.593 -17.440 -6.354 1.00 91.00 106 GLY A O 1
ATOM 799 N N . PHE A 1 107 ? 9.320 -16.016 -6.561 1.00 93.25 107 PHE A N 1
ATOM 800 C CA . PHE A 1 107 ? 9.000 -15.637 -7.933 1.00 93.25 107 PHE A CA 1
ATOM 801 C C . PHE A 1 107 ? 9.084 -16.822 -8.899 1.00 93.25 107 PHE A C 1
ATOM 803 O O . PHE A 1 107 ? 10.067 -17.569 -8.909 1.00 93.25 107 PHE A O 1
ATOM 810 N N . GLU A 1 108 ? 8.078 -16.943 -9.759 1.00 93.81 108 GLU A N 1
ATOM 811 C CA . GLU A 1 108 ? 7.996 -17.931 -10.836 1.00 93.81 108 GLU A CA 1
ATOM 812 C C . GLU A 1 108 ? 7.471 -17.270 -12.117 1.00 93.81 108 GLU A C 1
ATOM 814 O O . GLU A 1 108 ? 6.753 -16.272 -12.056 1.00 93.81 108 GLU A O 1
ATOM 819 N N . ASP A 1 109 ? 7.823 -17.824 -13.273 1.00 93.25 109 ASP A N 1
ATOM 820 C CA . ASP A 1 109 ? 7.196 -17.516 -14.560 1.00 93.25 109 ASP A CA 1
ATOM 821 C C . ASP A 1 109 ? 6.569 -18.767 -15.196 1.00 93.25 109 ASP A C 1
ATOM 823 O O . ASP A 1 109 ? 6.534 -19.852 -14.605 1.00 93.25 109 ASP A O 1
ATOM 827 N N . SER A 1 110 ? 6.095 -18.642 -16.440 1.00 89.38 110 SER A N 1
ATOM 828 C CA . SER A 1 110 ? 5.531 -19.761 -17.207 1.00 89.38 110 SER A CA 1
ATOM 829 C C . SER A 1 110 ? 6.500 -20.937 -17.418 1.00 89.38 110 SER A C 1
ATOM 831 O O . SER A 1 110 ? 6.068 -22.028 -17.803 1.00 89.38 110 SER A O 1
ATOM 833 N N . TYR A 1 111 ? 7.803 -20.740 -17.204 1.00 86.38 111 TYR A N 1
ATOM 834 C CA . TYR A 1 111 ? 8.862 -21.734 -17.377 1.00 86.38 111 TYR A CA 1
ATOM 835 C C . TYR A 1 111 ? 9.411 -22.276 -16.046 1.00 86.38 111 TYR A C 1
ATOM 837 O O . TYR A 1 111 ? 10.146 -23.270 -16.066 1.00 86.38 111 TYR A O 1
ATOM 845 N N . GLY A 1 112 ? 9.030 -21.694 -14.906 1.00 84.38 112 GLY A N 1
ATOM 846 C CA . GLY A 1 112 ? 9.333 -22.185 -13.561 1.00 84.38 112 GLY A CA 1
ATOM 847 C C . GLY A 1 112 ? 9.907 -21.115 -12.632 1.00 84.38 112 GLY A C 1
ATOM 848 O O . GLY A 1 112 ? 9.745 -19.919 -12.844 1.00 84.38 112 GLY A O 1
ATOM 849 N N . SER A 1 113 ? 10.577 -21.547 -11.562 1.00 81.31 113 SER A N 1
ATOM 850 C CA . SER A 1 113 ? 11.069 -20.634 -10.526 1.00 81.31 113 SER A CA 1
ATOM 851 C C . SER A 1 113 ? 12.207 -19.731 -11.015 1.00 81.31 113 SER A C 1
ATOM 853 O O . SER A 1 113 ? 13.156 -20.179 -11.667 1.00 81.31 113 SER A O 1
ATOM 855 N N . ILE A 1 114 ? 12.160 -18.467 -10.604 1.00 90.12 114 ILE A N 1
ATOM 856 C CA . ILE A 1 114 ? 13.160 -17.447 -10.906 1.00 90.12 114 ILE A CA 1
ATOM 857 C C . ILE A 1 114 ? 14.036 -17.245 -9.668 1.00 90.12 114 ILE A C 1
ATOM 859 O O . ILE A 1 114 ? 13.595 -16.736 -8.643 1.00 90.12 114 ILE A O 1
ATOM 863 N N . SER A 1 115 ? 15.316 -17.612 -9.755 1.00 79.62 115 SER A N 1
ATOM 864 C CA . SER A 1 115 ? 16.282 -17.416 -8.659 1.00 79.62 115 SER A CA 1
ATOM 865 C C . SER A 1 115 ? 17.126 -16.143 -8.801 1.00 79.62 115 SER A C 1
ATOM 867 O O . SER A 1 115 ? 18.105 -15.964 -8.074 1.00 79.62 115 SER A O 1
ATOM 869 N N . ALA A 1 116 ? 16.839 -15.317 -9.804 1.00 80.00 116 ALA A N 1
ATOM 870 C CA . ALA A 1 116 ? 17.606 -14.124 -10.132 1.00 80.00 116 ALA A CA 1
ATOM 871 C C . ALA A 1 116 ? 16.961 -12.870 -9.527 1.00 80.00 116 ALA A C 1
ATOM 873 O O . ALA A 1 116 ? 15.753 -12.804 -9.345 1.00 80.00 116 ALA A O 1
ATOM 874 N N . THR A 1 117 ? 17.772 -11.841 -9.277 1.00 90.62 117 THR A N 1
ATOM 875 C CA . THR A 1 117 ? 17.300 -10.506 -8.856 1.00 90.62 117 THR A CA 1
ATOM 876 C C . THR A 1 117 ? 16.713 -9.695 -10.012 1.00 90.62 117 THR A C 1
ATOM 878 O O . THR A 1 117 ? 16.343 -8.538 -9.840 1.00 90.62 117 THR A O 1
ATOM 881 N N . GLN A 1 118 ? 16.712 -10.260 -11.219 1.00 94.25 118 GLN A N 1
ATOM 882 C CA . GLN A 1 118 ? 16.146 -9.664 -12.416 1.00 94.25 118 GLN A CA 1
ATOM 883 C C . GLN A 1 118 ? 15.518 -10.749 -13.279 1.00 94.25 118 GLN A C 1
ATOM 885 O O . GLN A 1 118 ? 16.042 -11.862 -13.367 1.00 94.25 118 GLN A O 1
ATOM 890 N N . TRP A 1 119 ? 14.436 -10.394 -13.955 1.00 95.50 119 TRP A N 1
ATOM 891 C CA . TRP A 1 119 ? 13.706 -11.269 -14.857 1.00 95.50 119 TRP A CA 1
ATOM 892 C C . TRP A 1 119 ? 13.296 -10.514 -16.115 1.00 95.50 119 TRP A C 1
ATOM 894 O O . TRP A 1 119 ? 12.858 -9.373 -16.037 1.00 95.50 119 TRP A O 1
ATOM 904 N N . THR A 1 120 ? 13.433 -11.140 -17.280 1.00 95.00 120 THR A N 1
ATOM 905 C CA . THR A 1 120 ? 12.973 -10.570 -18.551 1.00 95.00 120 THR A CA 1
ATOM 906 C C . THR A 1 120 ? 11.922 -11.507 -19.139 1.00 95.00 120 THR A C 1
ATOM 908 O O . THR A 1 120 ? 12.249 -12.683 -19.323 1.00 95.00 120 THR A O 1
ATOM 911 N N . PRO A 1 121 ? 10.715 -11.020 -19.481 1.00 93.81 121 PRO A N 1
ATOM 912 C CA . PRO A 1 121 ? 9.676 -11.847 -20.087 1.00 93.81 121 PRO A CA 1
ATOM 913 C C . PRO A 1 121 ? 10.169 -12.573 -21.345 1.00 93.81 121 PRO A C 1
ATOM 915 O O . PRO A 1 121 ? 10.695 -11.958 -22.280 1.00 93.81 121 PRO A O 1
ATOM 918 N N . ALA A 1 122 ? 10.009 -13.895 -21.397 1.00 90.88 122 ALA A N 1
ATOM 919 C CA . ALA A 1 122 ? 10.485 -14.673 -22.533 1.00 90.88 122 ALA A CA 1
ATOM 920 C C . ALA A 1 122 ? 9.632 -14.401 -23.783 1.00 90.88 122 ALA A C 1
ATOM 922 O O . ALA A 1 122 ? 8.424 -14.609 -23.795 1.00 90.88 122 ALA A O 1
ATOM 923 N N . GLY A 1 123 ? 10.266 -13.967 -24.876 1.00 90.06 123 GLY A N 1
ATOM 924 C CA . GLY A 1 123 ? 9.552 -13.644 -26.119 1.00 90.06 123 GLY A CA 1
ATOM 925 C C . GLY A 1 123 ? 8.783 -12.318 -26.079 1.00 90.06 123 GLY A C 1
ATOM 926 O O . GLY A 1 123 ? 7.902 -12.116 -26.913 1.00 90.06 123 GLY A O 1
ATOM 927 N N . GLY A 1 124 ? 9.114 -11.433 -25.132 1.00 89.50 124 GLY A N 1
ATOM 928 C CA . GLY A 1 124 ? 8.554 -10.085 -25.018 1.00 89.50 124 GLY A CA 1
ATOM 929 C C . GLY A 1 124 ? 7.227 -10.009 -24.263 1.00 89.50 124 GLY A C 1
ATOM 930 O O . GLY A 1 124 ? 6.704 -8.915 -24.061 1.00 89.50 124 GLY A O 1
ATOM 931 N N . SER A 1 125 ? 6.667 -11.142 -23.825 1.00 94.56 125 SER A N 1
ATOM 932 C CA . SER A 1 125 ? 5.528 -11.166 -22.908 1.00 94.56 125 SER A CA 1
ATOM 933 C C . SER A 1 125 ? 5.463 -12.468 -22.123 1.00 94.56 125 SER A C 1
ATOM 935 O O . SER A 1 125 ? 5.619 -13.540 -22.703 1.00 94.56 125 SER A O 1
ATOM 937 N N . ASP A 1 126 ? 5.230 -12.366 -20.815 1.00 95.12 126 ASP A N 1
ATOM 938 C CA . ASP A 1 126 ? 5.129 -13.508 -19.908 1.00 95.12 126 ASP A CA 1
ATOM 939 C C . ASP A 1 126 ? 4.478 -13.086 -18.576 1.00 95.12 126 ASP A C 1
ATOM 941 O O . ASP A 1 126 ? 4.402 -11.894 -18.255 1.00 95.12 126 ASP A O 1
ATOM 945 N N . THR A 1 127 ? 3.993 -14.058 -17.808 1.00 94.25 127 THR A N 1
ATOM 946 C CA . THR A 1 127 ? 3.377 -13.848 -16.496 1.00 94.25 127 THR A CA 1
ATOM 947 C C . THR A 1 127 ? 4.398 -14.079 -15.393 1.00 94.25 127 THR A C 1
ATOM 949 O O . THR A 1 127 ? 5.016 -15.136 -15.335 1.00 94.25 127 THR A O 1
ATOM 952 N N . LEU A 1 128 ? 4.529 -13.103 -14.498 1.00 94.19 128 LEU A N 1
ATOM 953 C CA . LEU A 1 128 ? 5.276 -13.210 -13.253 1.00 94.19 128 LEU A CA 1
ATOM 954 C C . LEU A 1 128 ? 4.305 -13.525 -12.112 1.00 94.19 128 LEU A C 1
ATOM 956 O O . LEU A 1 128 ? 3.367 -12.762 -11.854 1.00 94.19 128 LEU A O 1
ATOM 960 N N . THR A 1 129 ? 4.557 -14.621 -11.408 1.00 93.12 129 THR A N 1
ATOM 961 C CA . THR A 1 129 ? 3.863 -14.985 -10.171 1.00 93.12 129 THR A CA 1
ATOM 962 C C . THR A 1 129 ? 4.807 -14.962 -8.979 1.00 93.12 129 THR A C 1
ATOM 964 O O . THR A 1 129 ? 6.022 -15.026 -9.144 1.00 93.12 129 THR A O 1
ATOM 967 N N . GLY A 1 130 ? 4.259 -14.871 -7.772 1.00 91.38 130 GLY A N 1
ATOM 968 C CA . GLY A 1 130 ? 5.025 -14.882 -6.526 1.00 91.38 130 GLY A CA 1
ATOM 969 C C . GLY A 1 130 ? 4.141 -14.571 -5.324 1.00 91.38 130 GLY A C 1
ATOM 970 O O . GLY A 1 130 ? 2.912 -14.603 -5.418 1.00 91.38 130 GLY A O 1
ATOM 971 N N . THR A 1 131 ? 4.766 -14.235 -4.204 1.00 89.25 131 THR A N 1
ATOM 972 C CA . THR A 1 131 ? 4.088 -13.854 -2.959 1.00 89.25 131 THR A CA 1
ATOM 973 C C . THR A 1 131 ? 4.650 -12.544 -2.425 1.00 89.25 131 THR A C 1
ATOM 975 O O . THR A 1 131 ? 5.863 -12.356 -2.397 1.00 89.25 131 THR A O 1
ATOM 978 N N . TYR A 1 132 ? 3.785 -11.631 -1.992 1.00 85.06 132 TYR A N 1
ATOM 979 C CA . TYR A 1 132 ? 4.170 -10.402 -1.299 1.00 85.06 132 TYR A CA 1
ATOM 980 C C . TYR A 1 132 ? 3.847 -10.518 0.194 1.00 85.06 132 TYR A C 1
ATOM 982 O O . TYR A 1 132 ? 2.708 -10.825 0.533 1.00 85.06 132 TYR A O 1
ATOM 990 N N . GLY A 1 133 ? 4.813 -10.245 1.075 1.00 76.81 133 GLY A N 1
ATOM 991 C CA . GLY A 1 133 ? 4.659 -10.364 2.533 1.00 76.81 133 GLY A CA 1
ATOM 992 C C . GLY A 1 133 ? 5.171 -11.694 3.105 1.00 76.81 133 GLY A C 1
ATOM 993 O O . GLY A 1 133 ? 5.931 -12.411 2.448 1.00 76.81 133 GLY A O 1
ATOM 994 N N . GLU A 1 134 ? 4.800 -12.002 4.351 1.00 67.94 134 GLU A N 1
ATOM 995 C CA . GLU A 1 134 ? 5.245 -13.218 5.049 1.00 67.94 134 GLU A CA 1
ATOM 996 C C . GLU A 1 134 ? 4.656 -14.512 4.455 1.00 67.94 134 GLU A C 1
ATOM 998 O O . GLU A 1 134 ? 3.563 -14.527 3.887 1.00 67.94 134 GLU A O 1
ATOM 1003 N N . GLU A 1 135 ? 5.381 -15.625 4.619 1.00 59.03 135 GLU A N 1
ATOM 1004 C CA . GLU A 1 135 ? 5.103 -16.916 3.961 1.00 59.03 135 GLU A CA 1
ATOM 1005 C C . GLU A 1 135 ? 3.712 -17.511 4.276 1.00 59.03 135 GLU A C 1
ATOM 1007 O O . GLU A 1 135 ? 3.178 -18.253 3.453 1.00 59.03 135 GLU A O 1
ATOM 1012 N N . ASP A 1 136 ? 3.098 -17.162 5.413 1.00 57.97 136 ASP A N 1
ATOM 1013 C CA . ASP A 1 136 ? 1.839 -17.763 5.891 1.00 57.97 136 ASP A CA 1
ATOM 1014 C C . ASP A 1 136 ? 0.586 -16.879 5.692 1.00 57.97 136 ASP A C 1
ATOM 1016 O O . ASP A 1 136 ? -0.519 -17.266 6.082 1.00 57.97 136 ASP A O 1
ATOM 1020 N N . GLY A 1 137 ? 0.730 -15.704 5.071 1.00 62.25 137 GLY A N 1
ATOM 1021 C CA . GLY A 1 137 ? -0.384 -14.767 4.857 1.00 62.25 137 GLY A CA 1
ATOM 1022 C C . GLY A 1 137 ? -0.190 -13.761 3.723 1.00 62.25 137 GLY A C 1
ATOM 1023 O O . GLY A 1 137 ? -1.057 -12.917 3.509 1.00 62.25 137 GLY A O 1
ATOM 1024 N N . GLY A 1 138 ? 0.930 -13.842 3.003 1.00 70.00 138 GLY A N 1
ATOM 1025 C CA . GLY A 1 138 ? 1.258 -12.924 1.927 1.00 70.00 138 GLY A CA 1
ATOM 1026 C C . GLY A 1 138 ? 0.257 -12.961 0.774 1.00 70.00 138 GLY A C 1
ATOM 1027 O O . GLY A 1 138 ? -0.271 -14.011 0.397 1.00 70.00 138 GLY A O 1
ATOM 1028 N N . GLY A 1 139 ? 0.002 -11.796 0.184 1.00 81.44 139 GLY A N 1
ATOM 1029 C CA . GLY A 1 139 ? -0.868 -11.700 -0.976 1.00 81.44 139 GLY A CA 1
ATOM 1030 C C . GLY A 1 139 ? -0.197 -12.275 -2.224 1.00 81.44 139 GLY A C 1
ATOM 1031 O O . GLY A 1 139 ? 1.007 -12.122 -2.437 1.00 81.44 139 GLY A O 1
ATOM 1032 N N . SER A 1 140 ? -0.979 -12.942 -3.073 1.00 87.56 140 SER A N 1
ATOM 1033 C CA . SER A 1 140 ? -0.453 -13.524 -4.315 1.00 87.56 140 SER A CA 1
ATOM 1034 C C . SER A 1 140 ? -0.131 -12.440 -5.348 1.00 87.56 140 SER A C 1
ATOM 1036 O O . SER A 1 140 ? -0.913 -11.507 -5.539 1.00 87.56 140 SER A O 1
ATOM 1038 N N . ILE A 1 141 ? 0.994 -12.600 -6.044 1.00 89.56 141 ILE A N 1
ATOM 1039 C CA . ILE A 1 141 ? 1.404 -11.783 -7.191 1.00 89.56 141 ILE A CA 1
ATOM 1040 C C . ILE A 1 141 ? 1.007 -12.529 -8.470 1.00 89.56 141 ILE A C 1
ATOM 1042 O O . ILE A 1 141 ? 1.325 -13.710 -8.622 1.00 89.56 141 ILE A O 1
ATOM 1046 N N . ASN A 1 142 ? 0.321 -11.846 -9.392 1.00 91.19 142 ASN A N 1
ATOM 1047 C CA . ASN A 1 142 ? -0.022 -12.354 -10.724 1.00 91.19 142 ASN A CA 1
ATOM 1048 C C . ASN A 1 142 ? -0.037 -11.199 -11.739 1.00 91.19 142 ASN A C 1
ATOM 1050 O O . ASN A 1 142 ? -1.047 -10.517 -11.925 1.00 91.19 142 ASN A O 1
ATOM 1054 N N . LEU A 1 143 ? 1.112 -10.958 -12.368 1.00 91.62 143 LEU A N 1
ATOM 1055 C CA . LEU A 1 143 ? 1.348 -9.807 -13.238 1.00 91.62 143 LEU A CA 1
ATOM 1056 C C . LEU A 1 143 ? 1.701 -10.278 -14.647 1.00 91.62 143 LEU A C 1
ATOM 1058 O O . LEU A 1 143 ? 2.633 -11.057 -14.829 1.00 91.62 143 LEU A O 1
ATOM 1062 N N . LEU A 1 144 ? 0.987 -9.792 -15.660 1.00 93.12 144 LEU A N 1
ATOM 1063 C CA . LEU A 1 144 ? 1.290 -10.072 -17.062 1.00 93.12 144 LEU A CA 1
ATOM 1064 C C . LEU A 1 144 ? 2.125 -8.932 -17.641 1.00 93.12 144 LEU A C 1
ATOM 1066 O O . LEU A 1 144 ? 1.617 -7.831 -17.836 1.00 93.12 144 LEU A O 1
ATOM 1070 N N . PHE A 1 145 ? 3.385 -9.200 -17.967 1.00 93.94 145 PHE A N 1
ATOM 1071 C CA . PHE A 1 145 ? 4.271 -8.208 -18.565 1.00 93.94 145 PHE A CA 1
ATOM 1072 C C . PHE A 1 145 ? 4.290 -8.309 -20.092 1.00 93.94 145 PHE A C 1
ATOM 1074 O O . PHE A 1 145 ? 4.276 -9.399 -20.665 1.00 93.94 145 PHE A O 1
ATOM 1081 N N . PHE A 1 146 ? 4.389 -7.152 -20.746 1.00 94.38 146 PHE A N 1
ATOM 1082 C CA . PHE A 1 146 ? 4.705 -6.976 -22.163 1.00 94.38 146 PHE A CA 1
ATOM 1083 C C . PHE A 1 146 ? 5.955 -6.092 -22.247 1.00 94.38 146 PHE A C 1
ATOM 1085 O O . PHE A 1 146 ? 5.867 -4.864 -22.187 1.00 94.38 146 PHE A O 1
ATOM 1092 N N . SER A 1 147 ? 7.133 -6.715 -22.271 1.00 93.44 147 SER A N 1
ATOM 1093 C CA . SER A 1 147 ? 8.419 -6.032 -22.128 1.00 93.44 147 SER A CA 1
ATOM 1094 C C . SER A 1 147 ? 9.581 -6.891 -22.627 1.00 93.44 147 SER A C 1
ATOM 1096 O O . SER A 1 147 ? 9.657 -8.076 -22.313 1.00 93.44 147 SER A O 1
ATOM 1098 N N . ASP A 1 148 ? 10.540 -6.256 -23.304 1.00 92.88 148 ASP A N 1
ATOM 1099 C CA . ASP A 1 148 ? 11.886 -6.802 -23.556 1.00 92.88 148 ASP A CA 1
ATOM 1100 C C . ASP A 1 148 ? 12.934 -6.236 -22.568 1.00 92.88 148 ASP A C 1
ATOM 1102 O O . ASP A 1 148 ? 14.141 -6.471 -22.689 1.00 92.88 148 ASP A O 1
ATOM 1106 N N . ILE A 1 149 ? 12.488 -5.433 -21.599 1.00 92.88 149 ILE A N 1
ATOM 1107 C CA . ILE A 1 149 ? 13.319 -4.794 -20.579 1.00 92.88 149 ILE A CA 1
ATOM 1108 C C . ILE A 1 149 ? 13.321 -5.664 -19.313 1.00 92.88 149 ILE A C 1
ATOM 1110 O O . ILE A 1 149 ? 12.250 -6.115 -18.899 1.00 92.88 149 ILE A O 1
ATOM 1114 N N . PRO A 1 150 ? 14.493 -5.880 -18.679 1.00 95.62 150 PRO A N 1
ATOM 1115 C CA . PRO A 1 150 ? 14.573 -6.581 -17.403 1.00 95.62 150 PRO A CA 1
ATOM 1116 C C . PRO A 1 150 ? 13.763 -5.889 -16.303 1.00 95.62 150 PRO A C 1
ATOM 1118 O O . PRO A 1 150 ? 13.893 -4.685 -16.087 1.00 95.62 150 PRO A O 1
ATOM 1121 N N . ILE A 1 151 ? 12.983 -6.682 -15.581 1.00 95.56 151 ILE A N 1
ATOM 1122 C CA . ILE A 1 151 ? 12.238 -6.325 -14.379 1.00 95.56 151 ILE A CA 1
ATOM 1123 C C . ILE A 1 151 ? 13.105 -6.664 -13.169 1.00 95.56 151 ILE A C 1
ATOM 1125 O O . ILE A 1 151 ? 13.636 -7.773 -13.077 1.00 95.56 151 ILE A O 1
ATOM 1129 N N . ASN A 1 152 ? 13.271 -5.722 -12.245 1.00 95.62 152 ASN A N 1
ATOM 1130 C CA . ASN A 1 152 ? 13.985 -5.968 -11.000 1.00 95.62 152 ASN A CA 1
ATOM 1131 C C . ASN A 1 152 ? 13.083 -6.734 -10.036 1.00 95.62 152 ASN A C 1
ATOM 1133 O O . ASN A 1 152 ? 11.934 -6.358 -9.823 1.00 95.62 152 ASN A O 1
ATOM 1137 N N . LEU A 1 153 ? 13.629 -7.779 -9.430 1.00 94.06 153 LEU A N 1
ATOM 1138 C CA . LEU A 1 153 ? 12.972 -8.565 -8.399 1.00 94.06 153 LEU A CA 1
ATOM 1139 C C . LEU A 1 153 ? 13.704 -8.315 -7.089 1.00 94.06 153 LEU A C 1
ATOM 1141 O O . LEU A 1 153 ? 14.916 -8.539 -6.990 1.00 94.06 153 LEU A O 1
ATOM 1145 N N . GLN A 1 154 ? 12.977 -7.831 -6.093 1.00 92.25 154 GLN A N 1
ATOM 1146 C CA . GLN A 1 154 ? 13.518 -7.580 -4.766 1.00 92.25 154 GLN A CA 1
ATOM 1147 C C . GLN A 1 154 ? 12.718 -8.360 -3.728 1.00 92.25 154 GLN A C 1
ATOM 1149 O O . GLN A 1 154 ? 11.513 -8.533 -3.909 1.00 92.25 154 GLN A O 1
ATOM 1154 N N . PRO A 1 155 ? 13.363 -8.826 -2.640 1.00 87.94 155 PRO A N 1
ATOM 1155 C CA . PRO A 1 155 ? 12.610 -9.282 -1.479 1.00 87.94 155 PRO A CA 1
ATOM 1156 C C . PRO A 1 155 ? 11.640 -8.175 -1.040 1.00 87.94 155 PRO A C 1
ATOM 1158 O O . PRO A 1 155 ? 11.908 -7.006 -1.343 1.00 87.94 155 PRO A O 1
ATOM 1161 N N . PRO A 1 156 ? 10.542 -8.506 -0.337 1.00 81.06 156 PRO A N 1
ATOM 1162 C CA . PRO A 1 156 ? 9.631 -7.512 0.207 1.00 81.06 156 PRO A CA 1
ATOM 1163 C C . PRO A 1 156 ? 10.453 -6.435 0.908 1.00 81.06 156 PRO A C 1
ATOM 1165 O O . PRO A 1 156 ? 11.336 -6.751 1.715 1.00 81.06 156 PRO A O 1
ATOM 1168 N N . ALA A 1 157 ? 10.247 -5.178 0.516 1.00 69.81 157 ALA A N 1
ATOM 1169 C CA . ALA A 1 157 ? 10.885 -4.081 1.219 1.00 69.81 157 ALA A CA 1
ATOM 1170 C C . ALA A 1 157 ? 10.466 -4.152 2.698 1.00 69.81 157 ALA A C 1
ATOM 1172 O O . ALA A 1 157 ? 9.372 -4.645 2.985 1.00 69.81 157 ALA A O 1
ATOM 1173 N N . PRO A 1 158 ? 11.303 -3.672 3.634 1.00 67.81 158 PRO A N 1
ATOM 1174 C CA . PRO A 1 158 ? 10.817 -3.370 4.973 1.00 67.81 158 PRO A CA 1
ATOM 1175 C C . PRO A 1 158 ? 9.550 -2.530 4.823 1.00 67.81 158 PRO A C 1
ATOM 1177 O O . PRO A 1 158 ? 9.563 -1.557 4.064 1.00 67.81 158 PRO A O 1
ATOM 1180 N N . GLU A 1 159 ? 8.461 -2.954 5.455 1.00 75.69 159 GLU A N 1
ATOM 1181 C CA . GLU A 1 159 ? 7.185 -2.265 5.307 1.00 75.69 159 GLU A CA 1
ATOM 1182 C C . GLU A 1 159 ? 7.347 -0.822 5.798 1.00 75.69 159 GLU A C 1
ATOM 1184 O O . GLU A 1 159 ? 7.812 -0.585 6.914 1.00 75.69 159 GLU A O 1
ATOM 1189 N N . ASP A 1 160 ? 7.053 0.145 4.927 1.00 81.75 160 ASP A N 1
ATOM 1190 C CA . ASP A 1 160 ? 7.176 1.563 5.250 1.00 81.75 160 ASP A CA 1
ATOM 1191 C C . ASP A 1 160 ? 6.024 1.955 6.191 1.00 81.75 160 ASP A C 1
ATOM 1193 O O . ASP A 1 160 ? 4.857 1.866 5.788 1.00 81.75 160 ASP A O 1
ATOM 1197 N N . PRO A 1 161 ? 6.306 2.415 7.426 1.00 88.75 161 PRO A N 1
ATOM 1198 C CA . PRO A 1 161 ? 5.266 2.820 8.363 1.00 88.75 161 PRO A CA 1
ATOM 1199 C C . PRO A 1 161 ? 4.296 3.861 7.793 1.00 88.75 161 PRO A C 1
ATOM 1201 O O . PRO A 1 161 ? 3.116 3.837 8.138 1.00 88.75 161 PRO A O 1
ATOM 1204 N N . ALA A 1 162 ? 4.750 4.757 6.909 1.00 87.00 162 ALA A N 1
ATOM 1205 C CA . ALA A 1 162 ? 3.880 5.755 6.290 1.00 87.00 162 ALA A CA 1
ATOM 1206 C C . ALA A 1 162 ? 2.832 5.107 5.371 1.00 87.00 162 ALA A C 1
ATOM 1208 O O . ALA A 1 162 ? 1.652 5.460 5.425 1.00 87.00 162 ALA A O 1
ATOM 1209 N N . VAL A 1 163 ? 3.244 4.112 4.584 1.00 80.81 163 VAL A N 1
ATOM 1210 C CA . VAL A 1 163 ? 2.359 3.340 3.699 1.00 80.81 163 VAL A CA 1
ATOM 1211 C C . VAL A 1 163 ? 1.326 2.567 4.508 1.00 80.81 163 VAL A C 1
ATOM 1213 O O . VAL A 1 163 ? 0.141 2.592 4.181 1.00 80.81 163 VAL A O 1
ATOM 1216 N N . LEU A 1 164 ? 1.750 1.924 5.594 1.00 86.62 164 LEU A N 1
ATOM 1217 C CA . LEU A 1 164 ? 0.841 1.168 6.455 1.00 86.62 164 LEU A CA 1
ATOM 1218 C C . LEU A 1 164 ? -0.196 2.073 7.137 1.00 86.62 164 LEU A C 1
ATOM 1220 O O . LEU A 1 164 ? -1.356 1.694 7.276 1.00 86.62 164 LEU A O 1
ATOM 1224 N N . ILE A 1 165 ? 0.183 3.299 7.519 1.00 91.44 165 ILE A N 1
ATOM 1225 C CA . ILE A 1 165 ? -0.773 4.285 8.047 1.00 91.44 165 ILE A CA 1
ATOM 1226 C C . ILE A 1 165 ? -1.787 4.693 6.972 1.00 91.44 165 ILE A C 1
ATOM 1228 O O . ILE A 1 165 ? -2.972 4.810 7.278 1.00 91.44 165 ILE A O 1
ATOM 1232 N N . LEU A 1 166 ? -1.357 4.888 5.721 1.00 83.44 166 LEU A N 1
ATOM 1233 C CA . LEU A 1 166 ? -2.271 5.182 4.611 1.00 83.44 166 LEU A CA 1
ATOM 1234 C C . LEU A 1 166 ? -3.263 4.039 4.370 1.00 83.44 166 LEU A C 1
ATOM 1236 O O . LEU A 1 166 ? -4.452 4.298 4.191 1.00 83.44 166 LEU A O 1
ATOM 1240 N N . GLN A 1 167 ? -2.808 2.787 4.418 1.00 81.69 167 GLN A N 1
ATOM 1241 C CA . GLN A 1 167 ? -3.694 1.621 4.331 1.00 81.69 167 GLN A CA 1
ATOM 1242 C C . GLN A 1 167 ? -4.709 1.609 5.475 1.00 81.69 167 GLN A C 1
ATOM 1244 O O . GLN A 1 167 ? -5.904 1.445 5.239 1.00 81.69 167 GLN A O 1
ATOM 1249 N N . LEU A 1 168 ? -4.261 1.89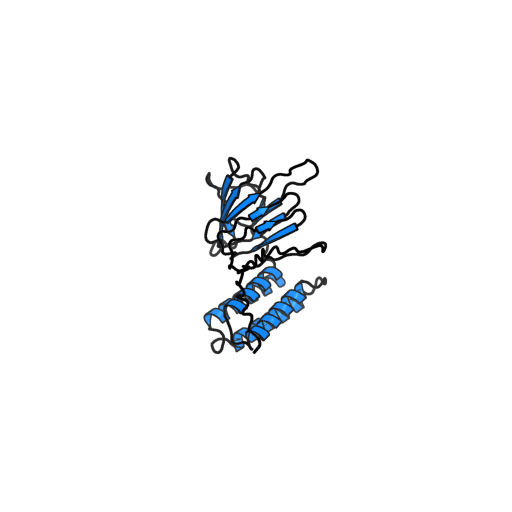8 6.698 1.00 90.12 168 LEU A N 1
ATOM 1250 C CA . LEU A 1 168 ? -5.136 1.987 7.861 1.00 90.12 168 LEU A CA 1
ATOM 1251 C C . LEU A 1 168 ? -6.206 3.087 7.710 1.00 90.12 168 LEU A C 1
ATOM 1253 O O . LEU A 1 168 ? -7.341 2.893 8.144 1.00 90.12 168 LEU A O 1
ATOM 1257 N N . ILE A 1 169 ? -5.883 4.219 7.066 1.00 87.88 169 ILE A N 1
ATOM 1258 C CA . ILE A 1 169 ? -6.854 5.283 6.739 1.00 87.88 169 ILE A CA 1
ATOM 1259 C C . ILE A 1 169 ? -7.947 4.752 5.805 1.00 87.88 169 ILE A C 1
ATOM 1261 O O . ILE A 1 169 ? -9.129 4.991 6.052 1.00 87.88 169 ILE A O 1
ATOM 1265 N N . ILE A 1 170 ? -7.571 4.009 4.759 1.00 82.06 170 ILE A N 1
ATOM 1266 C CA . ILE A 1 170 ? -8.526 3.407 3.814 1.00 82.06 170 ILE A CA 1
ATOM 1267 C C . ILE A 1 170 ? -9.429 2.412 4.550 1.00 82.06 170 ILE A C 1
ATOM 1269 O O . ILE A 1 170 ? -10.650 2.520 4.464 1.00 82.06 170 ILE A O 1
ATOM 1273 N N . THR A 1 171 ? -8.847 1.516 5.352 1.00 85.50 171 THR A N 1
ATOM 1274 C CA . THR A 1 171 ? -9.599 0.540 6.152 1.00 85.50 171 THR A CA 1
ATOM 1275 C C . THR A 1 171 ? -10.613 1.229 7.068 1.00 85.50 171 THR A C 1
ATOM 1277 O O . THR A 1 171 ? -11.772 0.821 7.135 1.00 85.50 171 THR A O 1
ATOM 1280 N N . VAL A 1 172 ? -10.221 2.306 7.761 1.00 90.50 172 VAL A N 1
ATOM 1281 C CA . VAL A 1 172 ? -11.138 3.073 8.624 1.00 90.50 172 VAL A CA 1
ATOM 1282 C C . VAL A 1 172 ? -12.275 3.712 7.821 1.00 90.50 172 VAL A C 1
ATOM 1284 O O . VAL A 1 172 ? -13.421 3.692 8.285 1.00 90.50 172 VAL A O 1
ATOM 1287 N N . ALA A 1 173 ? -11.988 4.237 6.628 1.00 85.56 173 ALA A N 1
ATOM 1288 C CA . ALA A 1 173 ? -12.998 4.807 5.742 1.00 85.56 173 ALA A CA 1
ATOM 1289 C C . ALA A 1 173 ? -14.007 3.745 5.254 1.00 85.56 173 ALA A C 1
ATOM 1291 O O . ALA A 1 173 ? -15.219 3.989 5.272 1.00 85.56 173 ALA A O 1
ATOM 1292 N N . ASP A 1 174 ? -13.535 2.547 4.903 1.00 85.06 174 ASP A N 1
ATOM 1293 C CA . ASP A 1 174 ? -14.356 1.446 4.377 1.00 85.06 174 ASP A CA 1
ATOM 1294 C C . ASP A 1 174 ? -15.303 0.832 5.414 1.00 85.06 174 ASP A C 1
ATOM 1296 O O . ASP A 1 174 ? -16.387 0.345 5.071 1.00 85.06 174 ASP A O 1
ATOM 1300 N N . LEU A 1 175 ? -14.968 0.928 6.704 1.00 88.25 175 LEU A N 1
ATOM 1301 C CA . LEU A 1 175 ? -15.866 0.520 7.789 1.00 88.25 175 LEU A CA 1
ATOM 1302 C C . LEU A 1 175 ? -17.152 1.365 7.860 1.00 88.25 175 LEU A C 1
ATOM 1304 O O . LEU A 1 175 ? -18.077 1.000 8.593 1.00 88.25 175 LEU A O 1
ATOM 1308 N N . ASN A 1 176 ? -17.232 2.477 7.113 1.00 84.69 176 ASN A N 1
ATOM 1309 C CA . ASN A 1 176 ? -18.411 3.341 7.000 1.00 84.69 176 ASN A CA 1
ATOM 1310 C C . ASN A 1 176 ? -19.002 3.694 8.380 1.00 84.69 176 ASN A C 1
ATOM 1312 O O . ASN A 1 176 ? -20.200 3.537 8.659 1.00 84.69 176 ASN A O 1
ATOM 1316 N N . LEU A 1 177 ? -18.116 4.105 9.289 1.00 84.44 177 LEU A N 1
ATOM 1317 C CA . LEU A 1 177 ? -18.460 4.422 10.669 1.00 84.44 177 LEU A CA 1
ATOM 1318 C C . LEU A 1 177 ? -19.364 5.665 10.733 1.00 84.44 177 LEU A C 1
ATOM 1320 O O . LEU A 1 177 ? -19.485 6.453 9.801 1.00 84.44 177 LEU A O 1
ATOM 1324 N N . HIS A 1 178 ? -20.034 5.871 11.870 1.00 79.69 178 HIS A N 1
ATOM 1325 C CA . HIS A 1 178 ? -20.843 7.080 12.051 1.00 79.69 178 HIS A CA 1
ATOM 1326 C C . HIS A 1 178 ? -19.955 8.335 11.959 1.00 79.69 178 HIS A C 1
ATOM 1328 O O . HIS A 1 178 ? -18.947 8.380 12.662 1.00 79.69 178 HIS A O 1
ATOM 1334 N N . HIS A 1 179 ? -20.423 9.369 11.244 1.00 71.00 179 HIS A N 1
ATOM 1335 C CA . HIS A 1 179 ? -19.758 10.656 10.930 1.00 71.00 179 HIS A CA 1
ATOM 1336 C C . HIS A 1 179 ? -19.073 11.459 12.064 1.00 71.00 179 HIS A C 1
ATOM 1338 O O . HIS A 1 179 ? -18.585 12.564 11.841 1.00 71.00 179 HIS A O 1
ATOM 1344 N N . GLY A 1 180 ? -19.085 10.996 13.312 1.00 76.38 180 GLY A N 1
ATOM 1345 C CA . GLY A 1 180 ? -18.301 11.601 14.396 1.00 76.38 180 GLY A CA 1
ATOM 1346 C C . GLY A 1 180 ? -17.072 10.791 14.809 1.00 76.38 180 GLY A C 1
ATOM 1347 O O . GLY A 1 180 ? -16.232 11.306 15.543 1.00 76.38 180 GLY A O 1
ATOM 1348 N N . ILE A 1 181 ? -16.998 9.525 14.410 1.00 78.19 181 ILE A N 1
ATOM 1349 C CA . ILE A 1 181 ? -15.974 8.574 14.854 1.00 78.19 181 ILE A CA 1
ATOM 1350 C C . ILE A 1 181 ? -14.898 8.460 13.789 1.00 78.19 181 ILE A C 1
ATOM 1352 O O . ILE A 1 181 ? -13.733 8.599 14.143 1.00 78.19 181 ILE A O 1
ATOM 1356 N N . ASP A 1 182 ? -15.310 8.324 12.528 1.00 80.81 182 ASP A N 1
ATOM 1357 C CA . ASP A 1 182 ? -14.474 8.477 11.329 1.00 80.81 182 ASP A CA 1
ATOM 1358 C C . ASP A 1 182 ? -13.565 9.711 11.449 1.00 80.81 182 ASP A C 1
ATOM 1360 O O . ASP A 1 182 ? -12.364 9.574 11.634 1.00 80.81 182 ASP A O 1
ATOM 1364 N N . ASN A 1 183 ? -14.142 10.905 11.605 1.00 86.06 183 ASN A N 1
ATOM 1365 C CA . ASN A 1 183 ? -13.408 12.164 11.716 1.00 86.06 183 ASN A CA 1
ATOM 1366 C C . ASN A 1 183 ? -12.372 12.165 12.854 1.00 86.06 183 ASN A C 1
ATOM 1368 O O . ASN A 1 183 ? -11.316 12.788 12.746 1.00 86.06 183 ASN A O 1
ATOM 1372 N N . SER A 1 184 ? -12.667 11.507 13.985 1.00 91.56 184 SER A N 1
ATOM 1373 C CA . SER A 1 184 ? -11.725 11.455 15.107 1.00 91.56 184 SER A CA 1
ATOM 1374 C C . SER A 1 184 ? -10.619 10.425 14.898 1.00 91.56 184 SER A C 1
ATOM 1376 O O . SER A 1 184 ? -9.526 10.625 15.428 1.00 91.56 184 SER A O 1
ATOM 1378 N N . LEU A 1 185 ? -10.889 9.330 14.195 1.00 93.50 185 LEU A N 1
ATOM 1379 C CA . LEU A 1 185 ? -9.901 8.314 13.855 1.00 93.50 185 LEU A CA 1
ATOM 1380 C C . LEU A 1 185 ? -9.001 8.802 12.714 1.00 93.50 185 LEU A C 1
ATOM 1382 O O . LEU A 1 185 ? -7.789 8.855 12.914 1.00 93.50 185 LEU A O 1
ATOM 1386 N N . ASP A 1 186 ? -9.590 9.298 11.626 1.00 90.56 186 ASP A N 1
ATOM 1387 C CA . ASP A 1 186 ? -8.896 9.858 10.460 1.00 90.56 186 ASP A CA 1
ATOM 1388 C C . ASP A 1 186 ? -7.929 10.962 10.890 1.00 90.56 186 ASP A C 1
ATOM 1390 O O . ASP A 1 186 ? -6.736 10.895 10.618 1.00 90.56 186 ASP A O 1
ATOM 1394 N N . SER A 1 187 ? -8.398 11.909 11.716 1.00 93.75 187 SER A N 1
ATOM 1395 C CA . SER A 1 187 ? -7.546 12.994 12.230 1.00 93.75 187 SER A CA 1
ATOM 1396 C C . SER A 1 187 ? -6.312 12.516 13.009 1.00 93.75 187 SER A C 1
ATOM 1398 O O . SER A 1 187 ? -5.313 13.234 13.067 1.00 93.75 187 SER A O 1
ATOM 1400 N N . LYS A 1 188 ? -6.360 11.330 13.636 1.00 96.06 188 LYS A N 1
ATOM 1401 C CA . LYS A 1 188 ? -5.205 10.755 14.342 1.00 96.06 188 LYS A CA 1
ATOM 1402 C C . LYS A 1 188 ? -4.259 10.061 13.376 1.00 96.06 188 LYS A C 1
ATOM 1404 O O . LYS A 1 188 ? -3.053 10.205 13.536 1.00 96.06 188 LYS A O 1
ATOM 1409 N N . LEU A 1 189 ? -4.785 9.349 12.388 1.00 95.81 189 LEU A N 1
ATOM 1410 C CA . LEU A 1 189 ? -3.962 8.718 11.363 1.00 95.81 189 LEU A CA 1
ATOM 1411 C C . LEU A 1 189 ? -3.259 9.771 10.496 1.00 95.81 189 LEU A C 1
ATOM 1413 O O . LEU A 1 189 ? -2.044 9.703 10.342 1.00 95.81 189 LEU A O 1
ATOM 1417 N N . ASP A 1 190 ? -3.965 10.827 10.087 1.00 92.94 190 ASP A N 1
ATOM 1418 C CA . ASP A 1 190 ? -3.377 11.988 9.409 1.00 92.94 190 ASP A CA 1
ATOM 1419 C C . ASP A 1 190 ? -2.280 12.639 10.258 1.00 92.94 190 ASP A C 1
ATOM 1421 O O . ASP A 1 190 ? -1.219 13.007 9.759 1.00 92.94 190 ASP A O 1
ATOM 1425 N N . ALA A 1 191 ? -2.510 12.812 11.563 1.00 93.81 191 ALA A N 1
ATOM 1426 C CA . ALA A 1 191 ? -1.508 13.384 12.458 1.00 93.81 191 ALA A CA 1
ATOM 1427 C C . ALA A 1 191 ? -0.277 12.475 12.619 1.00 93.81 191 ALA A C 1
ATOM 1429 O O . ALA A 1 191 ? 0.837 12.990 12.718 1.00 93.81 191 ALA A O 1
ATOM 1430 N N . ALA A 1 192 ? -0.458 11.152 12.626 1.00 94.19 192 ALA A N 1
ATOM 1431 C CA . ALA A 1 192 ? 0.641 10.194 12.664 1.00 94.19 192 ALA A CA 1
ATOM 1432 C C . ALA A 1 192 ? 1.451 10.223 11.358 1.00 94.19 192 ALA A C 1
ATOM 1434 O O . ALA A 1 192 ? 2.675 10.315 11.415 1.00 94.19 192 ALA A O 1
ATOM 1435 N N . LEU A 1 193 ? 0.780 10.253 10.203 1.00 91.19 193 LEU A N 1
ATOM 1436 C CA . LEU A 1 193 ? 1.422 10.378 8.893 1.00 91.19 193 LEU A CA 1
ATOM 1437 C C . LEU A 1 193 ? 2.213 11.689 8.776 1.00 91.19 193 LEU A C 1
ATOM 1439 O O . LEU A 1 193 ? 3.390 11.681 8.431 1.00 91.19 193 LEU A O 1
ATOM 1443 N N . ASN A 1 194 ? 1.602 12.815 9.158 1.00 89.62 194 ASN A N 1
ATOM 1444 C CA . ASN A 1 194 ? 2.274 14.117 9.174 1.00 89.62 194 ASN A CA 1
ATOM 1445 C C . ASN A 1 194 ? 3.477 14.151 10.128 1.00 89.62 194 ASN A C 1
ATOM 1447 O O . ASN A 1 194 ? 4.419 14.911 9.904 1.00 89.62 194 ASN A O 1
ATOM 1451 N N . ALA A 1 195 ? 3.448 13.375 11.217 1.00 90.31 195 ALA A N 1
ATOM 1452 C CA . ALA A 1 195 ? 4.604 13.255 12.093 1.00 90.31 195 ALA A CA 1
ATOM 1453 C C . ALA A 1 195 ? 5.759 12.557 11.361 1.00 90.31 195 ALA A C 1
ATOM 1455 O O . ALA A 1 195 ? 6.876 13.065 11.416 1.00 90.31 195 ALA A O 1
ATOM 1456 N N . LEU A 1 196 ? 5.499 11.466 10.635 1.00 86.88 196 LEU A N 1
ATOM 1457 C CA . LEU A 1 196 ? 6.530 10.760 9.863 1.00 86.88 196 LEU A CA 1
ATOM 1458 C C . LEU A 1 196 ? 7.123 11.606 8.724 1.00 86.88 196 LEU A C 1
ATOM 1460 O O . LEU A 1 196 ? 8.323 11.523 8.481 1.00 86.88 196 LEU A O 1
ATOM 1464 N N . ASP A 1 197 ? 6.315 12.444 8.068 1.00 77.06 197 ASP A N 1
ATOM 1465 C CA . ASP A 1 197 ? 6.753 13.263 6.923 1.00 77.06 197 ASP A CA 1
ATOM 1466 C C . ASP A 1 197 ? 7.582 14.510 7.321 1.00 77.06 197 ASP A C 1
ATOM 1468 O O . ASP A 1 197 ? 8.280 15.114 6.504 1.00 77.06 197 ASP A O 1
ATOM 1472 N N . ASP A 1 198 ? 7.562 14.931 8.593 1.00 68.69 198 ASP A N 1
ATOM 1473 C CA . ASP A 1 198 ? 8.384 16.067 9.032 1.00 68.69 198 ASP A CA 1
ATOM 1474 C C . ASP A 1 198 ? 9.882 15.677 9.048 1.00 68.69 198 ASP A C 1
ATOM 1476 O O . ASP A 1 198 ? 10.269 14.603 9.500 1.00 68.69 198 ASP A O 1
ATOM 1480 N N . LEU A 1 199 ? 10.756 16.578 8.575 1.00 58.75 199 LEU A N 1
ATOM 1481 C CA . LEU A 1 199 ? 12.190 16.363 8.281 1.00 58.75 199 LEU A CA 1
ATOM 1482 C C . LEU A 1 199 ? 13.074 16.059 9.515 1.00 58.75 199 LEU A C 1
ATOM 1484 O O . LEU A 1 199 ? 14.300 16.219 9.472 1.00 58.75 199 LEU A O 1
ATOM 1488 N N . LYS A 1 200 ? 12.489 15.690 10.655 1.00 61.56 200 LYS A N 1
ATOM 1489 C CA . LYS A 1 200 ? 13.201 15.437 11.907 1.00 61.56 200 LYS A CA 1
ATOM 1490 C C . LYS A 1 200 ? 13.309 13.939 12.146 1.00 61.56 200 LYS A C 1
ATOM 1492 O O . LYS A 1 200 ? 12.323 13.262 12.399 1.00 61.56 200 LYS A O 1
ATOM 1497 N N . ALA A 1 201 ? 14.548 13.472 12.244 1.00 57.59 201 ALA A N 1
ATOM 1498 C CA . ALA A 1 201 ? 14.918 12.081 12.512 1.00 57.59 201 ALA A CA 1
ATOM 1499 C C . ALA A 1 201 ? 14.441 11.488 13.865 1.00 57.59 201 ALA A C 1
ATOM 1501 O O . ALA A 1 201 ? 14.906 10.424 14.234 1.00 57.59 201 ALA A O 1
ATOM 1502 N N . ASN A 1 202 ? 13.587 12.178 14.636 1.00 61.00 202 ASN A N 1
ATOM 1503 C CA . ASN A 1 202 ? 13.047 11.710 15.925 1.00 61.00 202 ASN A CA 1
ATOM 1504 C C . ASN A 1 202 ? 11.508 11.766 15.968 1.00 61.00 202 ASN A C 1
ATOM 1506 O O . ASN A 1 202 ? 10.918 11.787 17.055 1.00 61.00 202 ASN A O 1
ATOM 1510 N N . ASN A 1 203 ? 10.846 11.887 14.818 1.00 71.88 203 ASN A N 1
ATOM 1511 C CA . ASN A 1 203 ? 9.395 12.019 14.783 1.00 71.88 203 ASN A CA 1
ATOM 1512 C C . ASN A 1 203 ? 8.646 10.707 15.031 1.00 71.88 203 ASN A C 1
ATOM 1514 O O . ASN A 1 203 ? 7.455 10.753 15.338 1.00 71.88 203 ASN A O 1
ATOM 1518 N N . ASP A 1 204 ? 9.349 9.577 15.040 1.00 84.12 204 ASP A N 1
ATOM 1519 C CA . ASP A 1 204 ? 8.791 8.262 15.359 1.00 84.12 204 ASP A CA 1
ATOM 1520 C C . ASP A 1 204 ? 8.090 8.285 16.721 1.00 84.12 204 ASP A C 1
ATOM 1522 O O . ASP A 1 204 ? 6.969 7.814 16.854 1.00 84.12 204 ASP A O 1
ATOM 1526 N N . VAL A 1 205 ? 8.657 8.970 17.724 1.00 91.19 205 VAL A N 1
ATOM 1527 C CA . VAL A 1 205 ? 8.021 9.113 19.048 1.00 91.19 205 VAL A CA 1
ATOM 1528 C C . VAL A 1 205 ? 6.689 9.869 18.967 1.00 91.19 205 VAL A C 1
ATOM 1530 O O . VAL A 1 205 ? 5.742 9.547 19.687 1.00 91.19 205 VAL A O 1
ATOM 1533 N N . ALA A 1 206 ? 6.591 10.896 18.121 1.00 91.88 206 ALA A N 1
ATOM 1534 C CA . ALA A 1 206 ? 5.350 11.647 17.940 1.00 91.88 206 ALA A CA 1
ATOM 1535 C C . ALA A 1 206 ? 4.302 10.821 17.176 1.00 91.88 206 ALA A C 1
ATOM 1537 O O . ALA A 1 206 ? 3.139 10.794 17.592 1.00 91.88 206 ALA A O 1
ATOM 1538 N N . ALA A 1 207 ? 4.722 10.105 16.129 1.00 93.94 207 ALA A N 1
ATOM 1539 C CA . ALA A 1 207 ? 3.878 9.172 15.392 1.00 93.94 207 ALA A CA 1
ATOM 1540 C C . ALA A 1 207 ? 3.358 8.056 16.315 1.00 93.94 207 ALA A C 1
ATOM 1542 O O . ALA A 1 207 ? 2.148 7.906 16.456 1.00 93.94 207 ALA A O 1
ATOM 1543 N N . ILE A 1 208 ? 4.239 7.380 17.060 1.00 95.38 208 ILE A N 1
ATOM 1544 C CA . ILE A 1 208 ? 3.901 6.322 18.029 1.00 95.38 208 ILE A CA 1
ATOM 1545 C C . ILE A 1 208 ? 2.881 6.811 19.062 1.00 95.38 208 ILE A C 1
ATOM 1547 O O . ILE A 1 208 ? 1.868 6.154 19.292 1.00 95.38 208 ILE A O 1
ATOM 1551 N N . ASN A 1 209 ? 3.098 7.981 19.676 1.00 95.69 209 ASN A N 1
ATOM 1552 C CA . ASN A 1 209 ? 2.146 8.529 20.651 1.00 95.69 209 ASN A CA 1
ATOM 1553 C C . ASN A 1 209 ? 0.764 8.780 20.029 1.00 95.69 209 ASN A C 1
ATOM 1555 O O . ASN A 1 209 ? -0.263 8.599 20.688 1.00 95.69 209 ASN A O 1
ATOM 1559 N N . THR A 1 210 ? 0.740 9.198 18.765 1.00 96.62 210 THR A N 1
ATOM 1560 C CA . THR A 1 210 ? -0.498 9.450 18.027 1.00 96.62 210 THR A CA 1
ATOM 1561 C C . THR A 1 210 ? -1.211 8.141 17.674 1.00 96.62 210 THR A C 1
ATOM 1563 O O . THR A 1 210 ? -2.416 8.028 17.903 1.00 96.62 210 THR A O 1
ATOM 1566 N N . LEU A 1 211 ? -0.472 7.120 17.233 1.00 97.12 211 LEU A N 1
ATOM 1567 C CA . LEU A 1 211 ? -0.986 5.773 16.967 1.00 97.12 211 LEU A CA 1
ATOM 1568 C C . LEU A 1 211 ? -1.507 5.093 18.246 1.00 97.12 211 LEU A C 1
ATOM 1570 O O . LEU A 1 211 ? -2.579 4.493 18.244 1.00 97.12 211 LEU A O 1
ATOM 1574 N N . GLN A 1 212 ? -0.851 5.283 19.393 1.00 98.12 212 GLN A N 1
ATOM 1575 C CA . GLN A 1 212 ? -1.370 4.796 20.675 1.00 98.12 212 GLN A CA 1
ATOM 1576 C C . GLN A 1 212 ? -2.691 5.484 21.059 1.00 98.12 212 GLN A C 1
ATOM 1578 O O . GLN A 1 212 ? -3.601 4.859 21.611 1.00 98.12 212 GLN A O 1
ATOM 1583 N N . ALA A 1 213 ? -2.829 6.781 20.765 1.00 97.56 213 ALA A N 1
ATOM 1584 C CA . ALA A 1 213 ? -4.084 7.499 20.968 1.00 97.56 213 ALA A CA 1
ATOM 1585 C C . ALA A 1 213 ? -5.192 7.022 20.011 1.00 97.56 213 ALA A C 1
ATOM 1587 O O . ALA A 1 213 ? -6.371 7.040 20.387 1.00 97.56 213 ALA A O 1
ATOM 1588 N N . PHE A 1 214 ? -4.831 6.590 18.798 1.00 97.88 214 PHE A N 1
ATOM 1589 C CA . PHE A 1 214 ? -5.734 5.906 17.875 1.00 97.88 214 PHE A CA 1
ATOM 1590 C C . PHE A 1 214 ? -6.221 4.578 18.470 1.00 97.88 214 PHE A C 1
ATOM 1592 O O . PHE A 1 214 ? -7.432 4.434 18.639 1.00 97.88 214 PHE A O 1
ATOM 1599 N N . ILE A 1 215 ? -5.318 3.697 18.925 1.00 98.31 215 ILE A N 1
ATOM 1600 C CA . ILE A 1 215 ? -5.662 2.424 19.594 1.00 98.31 215 ILE A CA 1
ATOM 1601 C C . ILE A 1 215 ? -6.650 2.653 20.743 1.00 98.31 215 ILE A C 1
ATOM 1603 O O . ILE A 1 215 ? -7.737 2.079 20.745 1.00 98.31 215 ILE A O 1
ATOM 1607 N N . ASN A 1 216 ? -6.344 3.574 21.663 1.00 98.00 216 ASN A N 1
ATOM 1608 C CA . ASN A 1 216 ? -7.222 3.878 22.802 1.00 98.00 216 ASN A CA 1
ATOM 1609 C C . ASN A 1 216 ? -8.624 4.346 22.356 1.00 98.00 216 ASN A C 1
ATOM 1611 O O . ASN A 1 216 ? -9.620 4.123 23.047 1.00 98.00 216 ASN A O 1
ATOM 1615 N N . SER A 1 217 ? -8.710 5.036 21.212 1.00 96.75 217 SER A N 1
ATOM 1616 C CA . SER A 1 217 ? -9.985 5.476 20.638 1.00 96.75 217 SER A CA 1
ATOM 1617 C C . SER A 1 217 ? -10.765 4.300 20.049 1.00 96.75 217 SER A C 1
ATOM 1619 O O . SER A 1 217 ? -11.967 4.205 20.294 1.00 96.75 217 SER A O 1
ATOM 1621 N N . VAL A 1 218 ? -10.097 3.404 19.314 1.00 97.19 218 VAL A N 1
ATOM 1622 C CA . VAL A 1 218 ? -10.699 2.186 18.749 1.00 97.19 218 VAL A CA 1
ATOM 1623 C C . VAL A 1 218 ? -11.216 1.276 19.864 1.00 97.19 218 VAL A C 1
ATOM 1625 O O . VAL A 1 218 ? -12.381 0.879 19.834 1.00 97.19 218 VAL A O 1
ATOM 1628 N N . GLU A 1 219 ? -10.420 1.038 20.909 1.00 97.94 219 GLU A N 1
ATOM 1629 C CA . GLU A 1 219 ? -10.827 0.265 22.089 1.00 97.94 219 GLU A CA 1
ATOM 1630 C C . GLU A 1 219 ? -12.086 0.840 22.750 1.00 97.94 219 GLU A C 1
ATOM 1632 O O . GLU A 1 219 ? -13.029 0.108 23.051 1.00 97.94 219 GLU A O 1
ATOM 1637 N N . ALA A 1 220 ? -12.143 2.164 22.930 1.00 96.75 220 ALA A N 1
ATOM 1638 C CA . ALA A 1 220 ? -13.293 2.832 23.536 1.00 96.75 220 ALA A CA 1
ATOM 1639 C C . ALA A 1 220 ? -14.578 2.733 22.689 1.00 96.75 220 ALA A C 1
ATOM 1641 O O . ALA A 1 220 ? -15.680 2.878 23.226 1.00 96.75 220 ALA A O 1
ATOM 1642 N N . GLN A 1 221 ? -14.454 2.520 21.375 1.00 96.19 221 GLN A N 1
ATOM 1643 C CA . GLN A 1 221 ? -15.584 2.361 20.454 1.00 96.19 221 GLN A CA 1
ATOM 1644 C C . GLN A 1 221 ? -15.922 0.896 20.137 1.00 96.19 221 GLN A C 1
ATOM 1646 O O . GLN A 1 221 ? -17.001 0.634 19.586 1.00 96.19 221 GLN A O 1
ATOM 1651 N N . SER A 1 222 ? -15.056 -0.047 20.511 1.00 97.19 222 SER A N 1
ATOM 1652 C CA . SER A 1 222 ? -15.231 -1.481 20.280 1.00 97.19 222 SER A CA 1
ATOM 1653 C C . SER A 1 222 ? -16.514 -2.015 20.924 1.00 97.19 222 SER A C 1
ATOM 1655 O O . SER A 1 222 ? -16.844 -1.720 22.075 1.00 97.19 222 SER A O 1
ATOM 1657 N N . GLY A 1 223 ? -17.297 -2.763 20.146 1.00 95.69 223 GLY A N 1
ATOM 1658 C CA . GLY A 1 223 ? -18.585 -3.335 20.551 1.00 95.69 223 GLY A CA 1
ATOM 1659 C C . GLY A 1 223 ? -19.735 -2.329 20.702 1.00 95.69 223 GLY A C 1
ATOM 1660 O O . GLY A 1 223 ? -20.868 -2.741 20.947 1.00 95.69 223 GLY A O 1
ATOM 1661 N N . ASN A 1 224 ? -19.481 -1.027 20.542 1.00 94.31 224 ASN A N 1
ATOM 1662 C CA . ASN A 1 224 ? -20.508 0.019 20.546 1.00 94.31 224 ASN A CA 1
ATOM 1663 C C . ASN A 1 224 ? -20.731 0.571 19.136 1.00 94.31 224 ASN A C 1
ATOM 1665 O O . ASN A 1 224 ? -21.850 0.582 18.624 1.00 94.31 224 ASN A O 1
ATOM 1669 N N . LYS A 1 225 ? -19.652 1.059 18.526 1.00 94.38 225 LYS A N 1
ATOM 1670 C CA . LYS A 1 225 ? -19.678 1.762 17.241 1.00 94.38 225 LYS A CA 1
ATOM 1671 C C . LYS A 1 225 ? -18.809 1.109 16.184 1.00 94.38 225 LYS A C 1
ATOM 1673 O O . LYS A 1 225 ? -19.099 1.291 15.009 1.00 94.38 225 LYS A O 1
ATOM 1678 N N . ILE A 1 226 ? -17.811 0.348 16.616 1.00 95.06 226 ILE A N 1
ATOM 1679 C CA . ILE A 1 226 ? -16.972 -0.494 15.773 1.00 95.06 226 ILE A CA 1
ATOM 1680 C C . ILE A 1 226 ? -17.252 -1.941 16.195 1.00 95.06 226 ILE A C 1
ATOM 1682 O O . ILE A 1 226 ? -17.236 -2.218 17.403 1.00 95.06 226 ILE A O 1
ATOM 1686 N N . PRO A 1 227 ? -17.563 -2.863 15.270 1.00 95.19 227 PRO A N 1
ATOM 1687 C CA . PRO A 1 227 ? -17.634 -4.285 15.585 1.00 95.19 227 PRO A CA 1
ATOM 1688 C C . PRO A 1 227 ? -16.348 -4.763 16.268 1.00 95.19 227 PRO A C 1
ATOM 1690 O O . PRO A 1 227 ? -15.260 -4.276 15.985 1.00 95.19 227 PRO A O 1
ATOM 1693 N N . VAL A 1 228 ? -16.470 -5.697 17.213 1.00 96.25 228 VAL A N 1
ATOM 1694 C CA . VAL A 1 228 ? -15.320 -6.137 18.027 1.00 96.25 228 VAL A CA 1
ATOM 1695 C C . VAL A 1 228 ? -14.207 -6.730 17.159 1.00 96.25 228 VAL A C 1
ATOM 1697 O O . VAL A 1 228 ? -13.037 -6.518 17.449 1.00 96.25 228 VAL A O 1
ATOM 1700 N N . GLU A 1 229 ? -14.574 -7.457 16.104 1.00 94.00 229 GLU A N 1
ATOM 1701 C CA . GLU A 1 229 ? -13.632 -8.042 15.146 1.00 94.00 229 GLU A CA 1
ATOM 1702 C C . GLU A 1 229 ? -12.838 -6.960 14.403 1.00 94.00 229 GLU A C 1
ATOM 1704 O O . GLU A 1 229 ? -11.615 -6.947 14.500 1.00 94.00 229 GLU A O 1
ATOM 1709 N N . ASP A 1 230 ? -13.522 -5.988 13.794 1.00 94.31 230 ASP A N 1
ATOM 1710 C CA . ASP A 1 230 ? -12.879 -4.866 13.097 1.00 94.31 230 ASP A CA 1
ATOM 1711 C C . ASP A 1 230 ? -11.986 -4.044 14.036 1.00 94.31 230 ASP A C 1
ATOM 1713 O O . ASP A 1 230 ? -10.868 -3.680 13.685 1.00 94.31 230 ASP A O 1
ATOM 1717 N N . ALA A 1 231 ? -12.439 -3.793 15.269 1.00 96.75 231 ALA A N 1
ATOM 1718 C CA . ALA A 1 231 ? -11.638 -3.092 16.269 1.00 96.75 231 ALA A CA 1
ATOM 1719 C C . ALA A 1 231 ? -10.348 -3.855 16.610 1.00 96.75 231 ALA A C 1
ATOM 1721 O O . ALA A 1 231 ? -9.291 -3.241 16.731 1.00 96.75 231 ALA A O 1
ATOM 1722 N N . ASN A 1 232 ? -10.420 -5.182 16.753 1.00 95.25 232 ASN A N 1
ATOM 1723 C CA . ASN A 1 232 ? -9.240 -6.003 17.013 1.00 95.25 232 ASN A CA 1
ATOM 1724 C C . ASN A 1 232 ? -8.258 -5.971 15.833 1.00 95.25 232 ASN A C 1
ATOM 1726 O O . ASN A 1 232 ? -7.056 -5.885 16.074 1.00 95.25 232 ASN A O 1
ATOM 1730 N N . ASN A 1 233 ? -8.757 -5.997 14.592 1.00 90.12 233 ASN A N 1
ATOM 1731 C CA . ASN A 1 233 ? -7.924 -5.908 13.390 1.00 90.12 233 ASN A CA 1
ATOM 1732 C C . ASN A 1 233 ? -7.197 -4.557 13.324 1.00 90.12 233 ASN A C 1
ATOM 1734 O O . ASN A 1 233 ? -5.971 -4.532 13.274 1.00 90.12 233 ASN A O 1
ATOM 1738 N N . LEU A 1 234 ? -7.926 -3.443 13.476 1.00 95.81 234 LEU A N 1
ATOM 1739 C CA . LEU A 1 234 ? -7.340 -2.095 13.495 1.00 95.81 234 LEU A CA 1
ATOM 1740 C C . LEU A 1 234 ? -6.269 -1.937 14.586 1.00 95.81 234 LEU A C 1
ATOM 1742 O O . LEU A 1 234 ? -5.237 -1.304 14.364 1.00 95.81 234 LEU A O 1
ATOM 1746 N N . ILE A 1 235 ? -6.503 -2.495 15.779 1.00 97.12 235 ILE A N 1
ATOM 1747 C CA . ILE A 1 235 ? -5.534 -2.451 16.884 1.00 97.12 235 ILE A CA 1
ATOM 1748 C C . ILE A 1 235 ? -4.285 -3.267 16.541 1.00 97.12 235 ILE A C 1
ATOM 1750 O O . ILE A 1 235 ? -3.178 -2.788 16.778 1.00 97.12 235 ILE A O 1
ATOM 1754 N N . ALA A 1 236 ? -4.449 -4.473 15.993 1.00 92.31 236 ALA A N 1
ATOM 1755 C CA . ALA A 1 236 ? -3.332 -5.331 15.612 1.00 92.31 236 ALA A CA 1
ATOM 1756 C C . ALA A 1 236 ? -2.467 -4.687 14.517 1.00 92.31 236 ALA A C 1
ATOM 1758 O O . ALA A 1 236 ? -1.250 -4.618 14.677 1.00 92.31 236 ALA A O 1
ATOM 1759 N N . GLU A 1 237 ? -3.092 -4.143 13.469 1.00 90.44 237 GLU A N 1
ATOM 1760 C CA . GLU A 1 237 ? -2.413 -3.404 12.396 1.00 90.44 237 GLU A CA 1
ATOM 1761 C C . GLU A 1 237 ? -1.669 -2.182 12.947 1.00 90.44 237 GLU A C 1
ATOM 1763 O O . GLU A 1 237 ? -0.486 -1.986 12.679 1.00 90.44 237 GLU A O 1
ATOM 1768 N N . THR A 1 238 ? -2.317 -1.392 13.810 1.00 95.94 238 THR A N 1
ATOM 1769 C CA . THR A 1 238 ? -1.671 -0.216 14.413 1.00 95.94 238 THR A CA 1
ATOM 1770 C C . THR A 1 238 ? -0.485 -0.598 15.300 1.00 95.94 238 THR A C 1
ATOM 1772 O O . THR A 1 238 ? 0.539 0.087 15.293 1.00 95.94 238 THR A O 1
ATOM 1775 N N . GLN A 1 239 ? -0.604 -1.676 16.082 1.00 96.50 239 GLN A N 1
ATOM 1776 C CA . GLN A 1 239 ? 0.478 -2.142 16.949 1.00 96.50 239 GLN A CA 1
ATOM 1777 C C . GLN A 1 239 ? 1.682 -2.605 16.128 1.00 96.50 239 GLN A C 1
ATOM 1779 O O . GLN A 1 239 ? 2.814 -2.292 16.485 1.00 96.50 239 GLN A O 1
ATOM 1784 N N . TYR A 1 240 ? 1.437 -3.282 15.009 1.00 89.56 240 TYR A N 1
ATOM 1785 C CA . TYR A 1 240 ? 2.488 -3.682 14.084 1.00 89.56 240 TYR A CA 1
ATOM 1786 C C . TYR A 1 240 ? 3.266 -2.467 13.541 1.00 89.56 240 TYR A C 1
ATOM 1788 O O . TYR A 1 240 ? 4.496 -2.451 13.590 1.00 89.56 240 TYR A O 1
ATOM 1796 N N . ILE A 1 241 ? 2.572 -1.391 13.149 1.00 92.12 241 ILE A N 1
ATOM 1797 C CA . ILE A 1 241 ? 3.210 -0.129 12.722 1.00 92.12 241 ILE A CA 1
ATOM 1798 C C . ILE A 1 241 ? 4.062 0.476 13.849 1.00 92.12 241 ILE A C 1
ATOM 1800 O O . ILE A 1 241 ? 5.181 0.933 13.617 1.00 92.12 241 ILE A O 1
ATOM 1804 N N . ILE A 1 242 ? 3.554 0.481 15.086 1.00 93.56 242 ILE A N 1
ATOM 1805 C CA . ILE A 1 242 ? 4.307 0.970 16.251 1.00 93.56 242 ILE A CA 1
ATOM 1806 C C . ILE A 1 242 ? 5.579 0.142 16.467 1.00 93.56 242 ILE A C 1
ATOM 1808 O O . ILE A 1 242 ? 6.621 0.708 16.797 1.00 93.56 242 ILE A O 1
ATOM 1812 N N . ASP A 1 243 ? 5.512 -1.176 16.300 1.00 90.69 243 ASP A N 1
ATOM 1813 C CA . ASP A 1 243 ? 6.663 -2.058 16.479 1.00 90.69 243 ASP A CA 1
ATOM 1814 C C . ASP A 1 243 ? 7.739 -1.785 15.413 1.00 90.69 243 ASP A C 1
ATOM 1816 O O . ASP A 1 243 ? 8.919 -1.706 15.758 1.00 90.69 243 ASP A O 1
ATOM 1820 N N . LEU A 1 244 ? 7.340 -1.524 14.160 1.00 88.00 244 LEU A N 1
ATOM 1821 C CA . LEU A 1 244 ? 8.252 -1.092 13.091 1.00 88.00 244 LEU A CA 1
ATOM 1822 C C . LEU A 1 244 ? 8.946 0.238 13.408 1.00 88.00 244 LEU A C 1
ATOM 1824 O O . LEU A 1 244 ? 10.140 0.382 13.164 1.00 88.00 244 LEU A O 1
ATOM 1828 N N . LEU A 1 245 ? 8.224 1.193 13.998 1.00 89.88 245 LEU A N 1
ATOM 1829 C CA . LEU A 1 245 ? 8.773 2.496 14.393 1.00 89.88 245 LEU A CA 1
ATOM 1830 C C . LEU A 1 245 ? 9.709 2.432 15.614 1.00 89.88 245 LEU A C 1
ATOM 1832 O O . LEU A 1 245 ? 10.384 3.414 15.918 1.00 89.88 245 LEU A O 1
ATOM 1836 N N . ASN A 1 246 ? 9.745 1.308 16.336 1.00 88.44 246 ASN A N 1
ATOM 1837 C CA . ASN A 1 246 ? 10.622 1.102 17.494 1.00 88.44 246 ASN A CA 1
ATOM 1838 C C . ASN A 1 246 ? 11.883 0.272 17.187 1.00 88.44 246 ASN A C 1
ATOM 1840 O O . ASN A 1 246 ? 12.721 0.122 18.085 1.00 88.44 246 ASN A O 1
ATOM 1844 N N . ALA A 1 247 ? 11.989 -0.305 15.985 1.00 80.44 247 ALA A N 1
ATOM 1845 C CA . ALA A 1 247 ? 13.066 -1.213 15.574 1.00 80.44 247 ALA A CA 1
ATOM 1846 C C . ALA A 1 247 ? 14.373 -0.477 15.226 1.00 80.44 247 ALA A C 1
ATOM 1848 O O . ALA A 1 247 ? 15.449 -1.001 15.609 1.00 80.44 247 ALA A O 1
#

Foldseek 3Di:
DDDDDDDDDDDDDDDDDDPVPVPPPDDQDDQPADPDDDDDQEAAEFDACEEYEAAEDPEDQHEYEYEFNYEYEYQYAAHPDEHEYEFDADPDPVTHGYAAEYEFDQKAWPVGTDPDQKDAAPPQKTWIWGFHDDPPDTGIGTYIYRGRDIYGYHYHDLDDLLVLLVVLLVLLVVQVFPPVLNVVLNVLSVQLNVLVPPPDPPSLVVSLVSLVVSLVSLVVCDPPGGDVVSSVVSNVSSVVSNVSSVD

Secondary structure (DSSP, 8-state):
-PPP-----------------------TT--------SSS-PPEEE-TT-EEEEETT--S--EEEE-TT-EEEEE-S---S-EEEEEPPPSSTTSPPPEEEEE-EEEEETTEE--SSEE--GGGEEEEEEEES-TTTPEEEEEEEE-SSPEEEEPPPPPPHHHHHHHHHHHHHHTT--TTTHHHHHHHHHHHHHHHHSS-TTTHHHHHHHHHHHHHHHHHHBTTTB-HHHHHHHHHHHHHHHHHHT-

Radius of gyration: 23.17 Å; chains: 1; bounding box: 73×63×57 Å